Protein AF-A0A1V4RNV3-F1 (afdb_monomer_lite)

pLDDT: mean 94.25, std 8.39, range [46.69, 98.88]

Secondary structure (DSSP, 8-state):
--HHHHHTT-HHHHHHHHHTTS---EEEEHHHHHHHHHHHHHSS----HHHHHHHT-TT--HHHHHHHHHHHHHHHHHT--HHHHHHHHGGG-TTGGG-HHHHHHHHT--EEEE--TTTSGGGGSTT--HHHHHHHHHHHHHHHHHHHTT-TTT-EEEE-S-SSHHHHHHHHHHHHHHHTT----S-EEEE--S-----

Sequence (199 aa):
MGAHVVKCGLSPVLIDLMKRKIISHIALNGGGSIHDFEIANWGQTSEDVAQGLQNGTFGMAEETGRLINQAIRQGEQEGLGYGEALGRSLQGAPYTKKSILAVGYRMHIPVTVHVALGTDIVHQHPSASGSAIGETSYRDFRIFAHKISQIGQGGVVLNLGSAVILPEVFLKALTVVRNLGYRVEQFTTANFDMIQHYR

Structure (mmCIF, N/CA/C/O backbone):
data_AF-A0A1V4RNV3-F1
#
_entry.id   AF-A0A1V4RNV3-F1
#
loop_
_atom_site.group_PDB
_atom_site.id
_atom_site.type_symbol
_atom_site.label_atom_id
_atom_site.label_alt_id
_atom_site.label_comp_id
_atom_site.label_asym_id
_atom_site.label_entity_id
_atom_site.label_seq_id
_atom_site.pdbx_PDB_ins_code
_atom_site.Cartn_x
_atom_site.Cartn_y
_atom_site.Cartn_z
_atom_site.occupancy
_atom_site.B_iso_or_equiv
_atom_site.auth_seq_id
_atom_site.auth_comp_id
_atom_site.auth_asym_id
_atom_site.auth_atom_id
_atom_site.pdbx_PDB_model_num
ATOM 1 N N . MET A 1 1 ? 0.707 -4.671 6.172 1.00 95.44 1 MET A N 1
ATOM 2 C CA . MET A 1 1 ? 1.795 -5.640 5.988 1.00 95.44 1 MET A CA 1
ATOM 3 C C . MET A 1 1 ? 2.855 -5.114 5.032 1.00 95.44 1 MET A C 1
ATOM 5 O O . MET A 1 1 ? 2.531 -4.300 4.173 1.00 95.44 1 MET A O 1
ATOM 9 N N . GLY A 1 2 ? 4.098 -5.567 5.176 1.00 94.19 2 GLY A N 1
ATOM 10 C CA . GLY A 1 2 ? 5.173 -5.259 4.235 1.00 94.19 2 GLY A CA 1
ATOM 11 C C . GLY A 1 2 ? 5.411 -6.329 3.168 1.00 94.19 2 GLY A C 1
ATOM 12 O O . GLY A 1 2 ? 4.697 -7.329 3.074 1.00 94.19 2 GLY A O 1
ATOM 13 N N . ALA A 1 3 ? 6.449 -6.101 2.364 1.00 93.44 3 ALA A N 1
ATOM 14 C CA . ALA A 1 3 ? 6.697 -6.789 1.098 1.00 93.44 3 ALA A CA 1
ATOM 15 C C . ALA A 1 3 ? 7.017 -8.288 1.199 1.00 93.44 3 ALA A C 1
ATOM 17 O O . ALA A 1 3 ? 6.709 -9.052 0.281 1.00 93.44 3 ALA A O 1
ATOM 18 N N . HIS A 1 4 ? 7.611 -8.734 2.310 1.00 92.06 4 HIS A N 1
ATOM 19 C CA . HIS A 1 4 ? 8.009 -10.135 2.476 1.00 92.06 4 HIS A CA 1
ATOM 20 C C . HIS A 1 4 ? 6.825 -11.095 2.598 1.00 92.06 4 HIS A C 1
ATOM 22 O O . HIS A 1 4 ? 6.938 -12.241 2.182 1.00 92.06 4 HIS A O 1
ATOM 28 N N . VAL A 1 5 ? 5.668 -10.634 3.086 1.00 93.75 5 VAL A N 1
ATOM 29 C CA . VAL A 1 5 ? 4.452 -11.464 3.134 1.00 93.75 5 VAL A CA 1
ATOM 30 C C . VAL A 1 5 ? 4.043 -11.891 1.721 1.00 93.75 5 VAL A C 1
ATOM 32 O O . VAL A 1 5 ? 3.735 -13.057 1.481 1.00 93.75 5 VAL A O 1
ATOM 35 N N . VAL A 1 6 ? 4.115 -10.956 0.771 1.00 95.00 6 VAL A N 1
ATOM 36 C CA . VAL A 1 6 ? 3.849 -11.208 -0.650 1.00 95.00 6 VAL A CA 1
ATOM 37 C C . VAL A 1 6 ? 4.957 -12.071 -1.262 1.00 95.00 6 VAL A C 1
ATOM 39 O O . VAL A 1 6 ? 4.658 -13.072 -1.911 1.00 95.00 6 VAL A O 1
ATOM 42 N N . LYS A 1 7 ? 6.232 -11.753 -0.984 1.00 90.81 7 LYS A N 1
ATOM 43 C CA . LYS A 1 7 ? 7.401 -12.501 -1.492 1.00 90.81 7 LYS A CA 1
ATOM 44 C C . LYS A 1 7 ? 7.395 -13.976 -1.075 1.00 90.81 7 LYS A C 1
ATOM 46 O O . LYS A 1 7 ? 7.758 -14.837 -1.866 1.00 90.81 7 LYS A O 1
ATOM 51 N N . CYS A 1 8 ? 6.928 -14.280 0.136 1.00 92.75 8 CYS A N 1
ATOM 52 C CA . CYS A 1 8 ? 6.782 -15.647 0.641 1.00 92.75 8 CYS A CA 1
ATOM 53 C C . CYS A 1 8 ? 5.555 -16.393 0.076 1.00 92.75 8 CYS A C 1
ATOM 55 O O . CYS A 1 8 ? 5.249 -17.493 0.531 1.00 92.75 8 CYS A O 1
ATOM 57 N N . GLY A 1 9 ? 4.825 -15.811 -0.881 1.00 93.44 9 GLY A N 1
ATOM 58 C CA . GLY A 1 9 ? 3.705 -16.470 -1.552 1.00 93.44 9 GLY A CA 1
ATOM 59 C C . GLY A 1 9 ? 2.424 -16.553 -0.721 1.00 93.44 9 GLY A C 1
ATOM 60 O O . GLY A 1 9 ? 1.580 -17.403 -0.999 1.00 93.44 9 GLY A O 1
ATOM 61 N N . LEU A 1 10 ? 2.242 -15.687 0.285 1.00 96.06 10 LEU A N 1
ATOM 62 C CA . LEU A 1 10 ? 1.070 -15.727 1.173 1.00 96.06 10 LEU A CA 1
ATOM 63 C C . LEU A 1 10 ? -0.159 -14.979 0.624 1.00 96.06 10 LEU A C 1
ATOM 65 O O . LEU A 1 10 ? -1.236 -15.063 1.221 1.00 96.06 10 LEU A O 1
ATOM 69 N N . SER A 1 11 ? -0.054 -14.298 -0.525 1.00 96.81 11 SER A N 1
ATOM 70 C CA . SER A 1 11 ? -1.184 -13.591 -1.153 1.00 96.81 11 SER A CA 1
ATOM 71 C C . SER A 1 11 ? -2.450 -14.449 -1.322 1.00 96.81 11 SER A C 1
ATOM 73 O O . SER A 1 11 ? -3.526 -13.955 -0.982 1.00 96.81 11 SER A O 1
ATOM 75 N N . PRO A 1 12 ? -2.392 -15.731 -1.752 1.00 96.81 12 PRO A N 1
ATOM 76 C CA . PRO A 1 12 ? -3.587 -16.573 -1.862 1.00 96.81 12 PRO A CA 1
ATOM 77 C C . PRO A 1 12 ? -4.328 -16.782 -0.535 1.00 96.81 12 PRO A C 1
ATOM 79 O O . PRO A 1 12 ? -5.557 -16.821 -0.533 1.00 96.81 12 PRO A O 1
ATOM 82 N N . VAL A 1 13 ? -3.605 -16.871 0.588 1.00 97.69 13 VAL A N 1
ATOM 83 C CA . VAL A 1 13 ? -4.202 -17.015 1.927 1.00 97.69 13 VAL A CA 1
ATOM 84 C C . VAL A 1 13 ? -4.936 -15.735 2.312 1.00 97.69 13 VAL A C 1
ATOM 86 O O . VAL A 1 13 ? -6.087 -15.779 2.738 1.00 97.69 13 VAL A O 1
ATOM 89 N N . LEU A 1 14 ? -4.306 -14.578 2.101 1.00 98.06 14 LEU A N 1
ATOM 90 C CA . LEU A 1 14 ? -4.914 -13.277 2.387 1.00 98.06 14 LEU A CA 1
ATOM 91 C C . LEU A 1 14 ? -6.153 -13.032 1.522 1.00 98.06 14 LEU A C 1
ATOM 93 O O . LEU A 1 14 ? -7.186 -12.600 2.027 1.00 98.06 14 LEU A O 1
ATOM 97 N N . ILE A 1 15 ? -6.081 -13.386 0.239 1.00 98.50 15 ILE A N 1
ATOM 98 C CA . ILE A 1 15 ? -7.208 -13.318 -0.694 1.00 98.50 15 ILE A CA 1
ATOM 99 C C . ILE A 1 15 ? -8.357 -14.233 -0.247 1.00 98.50 15 ILE A C 1
ATOM 101 O O . ILE A 1 15 ? -9.520 -13.847 -0.360 1.00 98.50 15 ILE A O 1
ATOM 105 N N . ASP A 1 16 ? -8.072 -15.431 0.264 1.00 98.56 16 ASP A N 1
ATOM 106 C CA . ASP A 1 16 ? -9.107 -16.312 0.814 1.00 98.56 16 ASP A CA 1
ATOM 107 C C . ASP A 1 16 ? -9.781 -15.696 2.052 1.00 98.56 16 ASP A C 1
ATOM 109 O O . ASP A 1 16 ? -11.009 -15.664 2.143 1.00 98.56 16 ASP A O 1
ATOM 113 N N . LEU A 1 17 ? -9.004 -15.098 2.958 1.00 98.44 17 LEU A N 1
ATOM 114 C CA . LEU A 1 17 ? -9.537 -14.385 4.124 1.00 98.44 17 LEU A CA 1
ATOM 115 C C . LEU A 1 17 ? -10.366 -13.147 3.734 1.00 98.44 17 LEU A C 1
ATOM 117 O O . LEU A 1 17 ? -11.391 -12.875 4.365 1.00 98.44 17 LEU A O 1
ATOM 121 N N . MET A 1 18 ? -9.983 -12.428 2.673 1.00 98.50 18 MET A N 1
ATOM 122 C CA . MET A 1 18 ? -10.795 -11.353 2.085 1.00 98.50 18 MET A CA 1
ATOM 123 C C . MET A 1 18 ? -12.124 -11.898 1.545 1.00 98.50 18 MET A C 1
ATOM 125 O O . MET A 1 18 ? -13.184 -11.350 1.842 1.00 98.50 18 MET A O 1
ATOM 129 N N . LYS A 1 19 ? -12.102 -13.012 0.797 1.00 98.06 19 LYS A N 1
ATOM 130 C CA . LYS A 1 19 ? -13.315 -13.671 0.263 1.00 98.06 19 LYS A CA 1
ATOM 131 C C . LYS A 1 19 ? -14.268 -14.122 1.362 1.00 98.06 19 LYS A C 1
ATOM 133 O O . LYS A 1 19 ? -15.480 -13.994 1.207 1.00 98.06 19 LYS A O 1
ATOM 138 N N . ARG A 1 20 ? -13.729 -14.589 2.489 1.00 98.38 20 ARG A N 1
ATOM 139 C CA . ARG A 1 20 ? -14.499 -14.958 3.687 1.00 98.38 20 ARG A CA 1
ATOM 140 C C . ARG A 1 20 ? -14.960 -13.756 4.518 1.00 98.38 20 ARG A C 1
ATOM 142 O O . ARG A 1 20 ? -15.580 -13.961 5.555 1.00 98.38 20 ARG A O 1
ATOM 149 N N . LYS A 1 21 ? -14.673 -12.522 4.082 1.00 96.75 21 LYS A N 1
ATOM 150 C CA . LYS A 1 21 ? -14.977 -11.266 4.792 1.00 96.75 21 LYS A CA 1
ATOM 151 C C . LYS A 1 21 ? -14.340 -11.173 6.184 1.00 96.75 21 LYS A C 1
ATOM 153 O O . LYS A 1 21 ? -14.814 -10.423 7.029 1.00 96.75 21 LYS A O 1
ATOM 158 N N . ILE A 1 22 ? -13.261 -11.922 6.411 1.00 97.62 22 ILE A N 1
ATOM 159 C CA . ILE A 1 22 ? -12.471 -11.857 7.647 1.00 97.62 22 ILE A CA 1
ATOM 160 C C . ILE A 1 22 ? -11.557 -10.630 7.594 1.00 97.62 22 ILE A C 1
ATOM 162 O O . ILE A 1 22 ? -11.443 -9.892 8.566 1.00 97.62 22 ILE A O 1
ATOM 166 N N . ILE A 1 23 ? -10.937 -10.384 6.436 1.00 98.12 23 ILE A N 1
ATOM 167 C CA . ILE A 1 23 ? -10.159 -9.169 6.181 1.00 98.12 23 ILE A CA 1
ATOM 168 C C . ILE A 1 23 ? -11.053 -8.146 5.483 1.00 98.12 23 ILE A C 1
ATOM 170 O O . ILE A 1 23 ? -11.558 -8.399 4.390 1.00 98.12 23 ILE A O 1
ATOM 174 N N . SER A 1 24 ? -11.215 -6.978 6.106 1.00 97.94 24 SER A N 1
ATOM 175 C CA . SER A 1 24 ? -12.022 -5.862 5.589 1.00 97.94 24 SER A CA 1
ATOM 176 C C . SER A 1 24 ? -11.194 -4.690 5.049 1.00 97.94 24 SER A C 1
ATOM 178 O O . SER A 1 24 ? -11.761 -3.760 4.474 1.00 97.94 24 SER A O 1
ATOM 180 N N . HIS A 1 25 ? -9.871 -4.719 5.239 1.00 98.62 25 HIS A N 1
ATOM 181 C CA . HIS A 1 25 ? -8.916 -3.715 4.763 1.00 98.62 25 HIS A CA 1
ATOM 182 C C . HIS A 1 25 ? -7.506 -4.304 4.748 1.00 98.62 25 HIS A C 1
ATOM 184 O O . HIS A 1 25 ? -7.135 -5.026 5.675 1.00 98.62 25 HIS A O 1
ATOM 190 N N . ILE A 1 26 ? -6.695 -3.954 3.751 1.00 98.69 26 ILE A N 1
ATOM 191 C CA . ILE A 1 26 ? -5.255 -4.245 3.751 1.00 98.69 26 ILE A CA 1
ATOM 192 C C . ILE A 1 26 ? -4.475 -2.946 3.563 1.00 98.69 26 ILE A C 1
ATOM 194 O O . ILE A 1 26 ? -4.660 -2.244 2.580 1.00 98.69 26 ILE A O 1
ATOM 198 N N . ALA A 1 27 ? -3.579 -2.638 4.499 1.00 98.62 27 ALA A N 1
ATOM 199 C CA . ALA A 1 27 ? -2.619 -1.545 4.366 1.00 98.62 27 ALA A CA 1
ATOM 200 C C . ALA A 1 27 ? -1.239 -2.117 4.013 1.00 98.62 27 ALA A C 1
ATOM 202 O O . ALA A 1 27 ? -0.741 -3.004 4.710 1.00 98.62 27 ALA A O 1
ATOM 203 N N . LEU A 1 28 ? -0.628 -1.627 2.941 1.00 98.56 28 LEU A N 1
ATOM 204 C CA . LEU A 1 28 ? 0.675 -2.020 2.408 1.00 98.56 28 LEU A CA 1
ATOM 205 C C . LEU A 1 28 ? 1.698 -0.899 2.613 1.00 98.56 28 LEU A C 1
ATOM 207 O O . LEU A 1 28 ? 1.338 0.276 2.629 1.00 98.56 28 LEU A O 1
ATOM 211 N N . ASN A 1 29 ? 2.979 -1.250 2.727 1.00 97.38 29 ASN A N 1
ATOM 212 C CA . ASN A 1 29 ? 4.048 -0.310 2.376 1.00 97.38 29 ASN A CA 1
ATOM 213 C C . ASN A 1 29 ? 4.302 -0.349 0.856 1.00 97.38 29 ASN A C 1
ATOM 215 O O . ASN A 1 29 ? 3.810 -1.251 0.170 1.00 97.38 29 ASN A O 1
ATOM 219 N N . GLY A 1 30 ? 5.075 0.603 0.330 1.00 97.12 30 GLY A N 1
ATOM 220 C CA . GLY A 1 30 ? 5.341 0.690 -1.109 1.00 97.12 30 GLY A CA 1
ATOM 221 C C . GLY A 1 30 ? 5.944 -0.589 -1.698 1.00 97.12 30 GLY A C 1
ATOM 222 O O . GLY A 1 30 ? 5.368 -1.150 -2.629 1.00 97.12 30 GLY A O 1
ATOM 223 N N . GLY A 1 31 ? 6.994 -1.149 -1.088 1.00 95.88 31 GLY A N 1
ATOM 224 C CA . GLY A 1 31 ? 7.557 -2.444 -1.504 1.00 95.88 31 GLY A CA 1
ATOM 225 C C . GLY A 1 31 ? 6.536 -3.593 -1.590 1.00 95.88 31 GLY A C 1
ATOM 226 O O . GLY A 1 31 ? 6.586 -4.402 -2.513 1.00 95.88 31 GLY A O 1
ATOM 227 N N . GLY A 1 32 ? 5.561 -3.660 -0.676 1.00 97.12 32 GLY A N 1
ATOM 228 C CA . GLY A 1 32 ? 4.494 -4.662 -0.745 1.00 97.12 32 GLY A CA 1
ATOM 229 C C . GLY A 1 32 ? 3.558 -4.470 -1.931 1.00 97.12 32 GLY A C 1
ATOM 230 O O . GLY A 1 32 ? 3.123 -5.458 -2.519 1.00 97.12 32 GLY A O 1
ATOM 231 N N . SER A 1 33 ? 3.300 -3.221 -2.320 1.00 98.12 33 SER A N 1
ATOM 232 C CA . SER A 1 33 ? 2.539 -2.926 -3.535 1.00 98.12 33 SER A CA 1
ATOM 233 C C . SER A 1 33 ? 3.303 -3.292 -4.809 1.00 98.12 33 SER A C 1
ATOM 235 O O . SER A 1 33 ? 2.701 -3.830 -5.733 1.00 98.12 33 SER A O 1
ATOM 237 N N . ILE A 1 34 ? 4.625 -3.090 -4.825 1.00 97.38 34 ILE A N 1
ATOM 238 C CA . ILE A 1 34 ? 5.491 -3.442 -5.956 1.00 97.38 34 ILE A CA 1
ATOM 239 C C . ILE A 1 34 ? 5.489 -4.953 -6.169 1.00 97.38 34 ILE A C 1
ATOM 241 O O . ILE A 1 34 ? 5.131 -5.404 -7.249 1.00 97.38 34 ILE A O 1
ATOM 245 N N . HIS A 1 35 ? 5.790 -5.748 -5.139 1.00 96.69 35 HIS A N 1
ATOM 246 C CA . HIS A 1 35 ? 5.790 -7.209 -5.275 1.00 96.69 35 HIS A CA 1
ATOM 247 C C . HIS A 1 35 ? 4.427 -7.756 -5.717 1.00 96.69 35 HIS A C 1
ATOM 249 O O . HIS A 1 35 ? 4.356 -8.679 -6.526 1.00 96.69 35 HIS A O 1
ATOM 255 N N . ASP A 1 36 ? 3.330 -7.204 -5.192 1.00 97.94 36 ASP A N 1
ATOM 256 C CA . ASP A 1 36 ? 1.989 -7.647 -5.575 1.00 97.94 36 ASP A CA 1
ATOM 257 C C . ASP A 1 36 ? 1.665 -7.284 -7.035 1.00 97.94 36 ASP A C 1
ATOM 259 O O . ASP A 1 36 ? 1.097 -8.101 -7.766 1.00 97.94 36 ASP A O 1
ATOM 263 N N . PHE A 1 37 ? 2.094 -6.097 -7.478 1.00 98.00 37 PHE A N 1
ATOM 264 C CA . PHE A 1 37 ? 2.015 -5.654 -8.869 1.00 98.00 37 PHE A CA 1
ATOM 265 C C . PHE A 1 37 ? 2.845 -6.545 -9.803 1.00 98.00 37 PHE A C 1
ATOM 267 O O . PHE A 1 37 ? 2.371 -6.928 -10.876 1.00 98.00 37 PHE A O 1
ATOM 274 N N . GLU A 1 38 ? 4.058 -6.920 -9.396 1.00 96.88 38 GLU A N 1
ATOM 275 C CA . GLU A 1 38 ? 4.918 -7.816 -10.168 1.00 96.88 38 GLU A CA 1
ATOM 276 C C . GLU A 1 38 ? 4.291 -9.203 -10.322 1.00 96.88 38 GLU A C 1
ATOM 278 O O . GLU A 1 38 ? 4.188 -9.729 -11.432 1.00 96.88 38 GLU A O 1
ATOM 283 N N . ILE A 1 39 ? 3.768 -9.766 -9.228 1.00 96.56 39 ILE A N 1
ATOM 284 C CA . ILE A 1 39 ? 3.050 -11.044 -9.262 1.00 96.56 39 ILE A CA 1
ATOM 285 C C . ILE A 1 39 ? 1.855 -10.970 -10.210 1.00 96.56 39 ILE A C 1
ATOM 287 O O . ILE A 1 39 ? 1.628 -11.924 -10.949 1.00 96.56 39 ILE A O 1
ATOM 291 N N . ALA A 1 40 ? 1.100 -9.869 -10.217 1.00 97.50 40 ALA A N 1
ATOM 292 C CA . ALA A 1 40 ? -0.054 -9.709 -11.096 1.00 97.50 40 ALA A CA 1
ATOM 293 C C . ALA A 1 40 ? 0.320 -9.786 -12.587 1.00 97.50 40 ALA A C 1
ATOM 295 O O . ALA A 1 40 ? -0.401 -10.415 -13.368 1.00 97.50 40 ALA A O 1
ATOM 296 N N . ASN A 1 41 ? 1.434 -9.158 -12.974 1.00 97.06 41 ASN A N 1
ATOM 297 C CA . ASN A 1 41 ? 1.869 -9.051 -14.368 1.00 97.06 41 ASN A CA 1
ATOM 298 C C . ASN A 1 41 ? 2.693 -10.259 -14.826 1.00 97.06 41 ASN A C 1
ATOM 300 O O . ASN A 1 41 ? 2.452 -10.792 -15.909 1.00 97.06 41 ASN A O 1
ATOM 304 N N . TRP A 1 42 ? 3.623 -10.723 -13.992 1.00 95.62 42 TRP A N 1
ATOM 305 C CA . TRP A 1 42 ? 4.649 -11.697 -14.377 1.00 95.62 42 TRP A CA 1
ATOM 306 C C . TRP A 1 42 ? 4.575 -13.016 -13.605 1.00 95.62 42 TRP A C 1
ATOM 308 O O . TRP A 1 42 ? 5.217 -13.989 -13.989 1.00 95.62 42 TRP A O 1
ATOM 318 N N . GLY A 1 43 ? 3.771 -13.094 -12.542 1.00 93.69 43 GLY A N 1
ATOM 319 C CA . GLY A 1 43 ? 3.589 -14.315 -11.753 1.00 93.69 43 GLY A CA 1
ATOM 320 C C . GLY A 1 43 ? 4.723 -14.607 -10.767 1.00 93.69 43 GLY A C 1
ATOM 321 O O . GLY A 1 43 ? 4.647 -15.607 -10.052 1.00 93.69 43 GLY A O 1
ATOM 322 N N . GLN A 1 44 ? 5.728 -13.733 -10.704 1.00 90.69 44 GLN A N 1
ATOM 323 C CA . GLN A 1 44 ? 6.893 -13.797 -9.825 1.00 90.69 44 GLN A CA 1
ATOM 324 C C . GLN A 1 44 ? 7.363 -12.379 -9.471 1.00 90.69 44 GLN A C 1
ATOM 326 O O . GLN A 1 44 ? 7.013 -11.428 -10.165 1.00 90.69 44 GLN A O 1
ATOM 331 N N . THR A 1 45 ? 8.150 -12.252 -8.404 1.00 86.38 45 THR A N 1
ATOM 332 C CA . THR A 1 45 ? 8.847 -11.007 -8.033 1.00 86.38 45 THR A CA 1
ATOM 333 C C . THR A 1 45 ? 10.263 -11.012 -8.602 1.00 86.38 45 THR A C 1
ATOM 335 O O . THR A 1 45 ? 10.876 -12.081 -8.665 1.00 86.38 45 THR A O 1
ATOM 338 N N . SER A 1 46 ? 10.805 -9.854 -8.962 1.00 67.19 46 SER A N 1
ATOM 339 C CA . SER A 1 46 ? 11.930 -9.790 -9.912 1.00 67.19 46 SER A CA 1
ATOM 340 C C . SER A 1 46 ? 13.332 -9.680 -9.292 1.00 67.19 46 SER A C 1
ATOM 342 O O . SER A 1 46 ? 14.311 -9.706 -10.032 1.00 67.19 46 SER A O 1
ATOM 344 N N . GLU A 1 47 ? 13.473 -9.532 -7.969 1.00 66.25 47 GLU A N 1
ATOM 345 C CA . GLU A 1 47 ? 14.692 -8.906 -7.421 1.00 66.25 47 GLU A CA 1
ATOM 346 C C . GLU A 1 47 ? 15.618 -9.807 -6.577 1.00 66.25 47 GLU A C 1
ATOM 348 O O . GLU A 1 47 ? 15.240 -10.302 -5.503 1.00 66.25 47 GLU A O 1
ATOM 353 N N . ASP A 1 48 ? 16.883 -9.896 -7.023 1.00 73.56 48 ASP A N 1
ATOM 354 C CA . ASP A 1 48 ? 18.066 -10.190 -6.198 1.00 73.56 48 ASP A CA 1
ATOM 35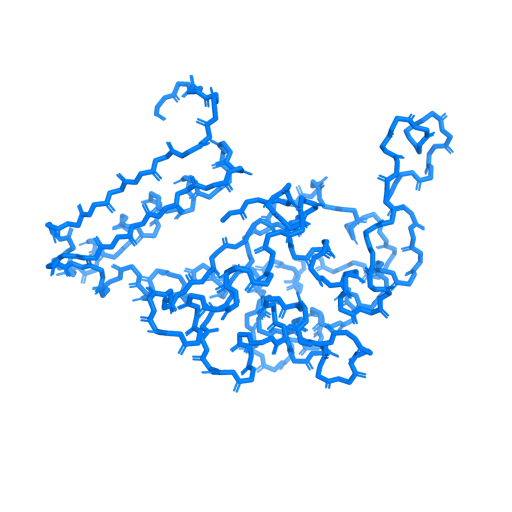5 C C . ASP A 1 48 ? 18.736 -8.872 -5.770 1.00 73.56 48 ASP A C 1
ATOM 357 O O . ASP A 1 48 ? 19.367 -8.164 -6.560 1.00 73.56 48 ASP A O 1
ATOM 361 N N . VAL A 1 49 ? 18.586 -8.542 -4.488 1.00 78.94 49 VAL A N 1
ATOM 362 C CA . VAL A 1 49 ? 19.079 -7.289 -3.902 1.00 78.94 49 VAL A CA 1
ATOM 363 C C . VAL A 1 49 ? 20.608 -7.241 -3.877 1.00 78.94 49 VAL A C 1
ATOM 365 O O . VAL A 1 49 ? 21.204 -6.202 -4.162 1.00 78.94 49 VAL A O 1
ATOM 368 N N . ALA A 1 50 ? 21.259 -8.351 -3.524 1.00 75.69 50 ALA A N 1
ATOM 369 C CA . ALA A 1 50 ? 22.697 -8.369 -3.282 1.00 75.69 50 ALA A CA 1
ATOM 370 C C . ALA A 1 50 ? 23.472 -8.170 -4.587 1.00 75.69 50 ALA A C 1
ATOM 372 O O . ALA A 1 50 ? 24.405 -7.367 -4.632 1.00 75.69 50 ALA A O 1
ATOM 373 N N . GLN A 1 51 ? 23.048 -8.852 -5.654 1.00 77.38 51 GLN A N 1
ATOM 374 C CA . GLN A 1 51 ? 23.659 -8.700 -6.971 1.00 77.38 51 GLN A CA 1
ATOM 375 C C . GLN A 1 51 ? 23.380 -7.313 -7.566 1.00 77.38 51 GLN A C 1
ATOM 377 O O . GLN A 1 51 ? 24.297 -6.665 -8.074 1.00 77.38 51 GLN A O 1
ATOM 382 N N . GLY A 1 52 ? 22.134 -6.835 -7.471 1.00 80.12 52 GLY A N 1
ATOM 383 C CA . GLY A 1 52 ? 21.727 -5.564 -8.066 1.00 80.12 52 GLY A CA 1
ATOM 384 C C . GLY A 1 52 ? 22.390 -4.338 -7.429 1.00 80.12 52 GLY A C 1
ATOM 385 O O . GLY A 1 52 ? 22.657 -3.355 -8.118 1.00 80.12 52 GLY A O 1
ATOM 386 N N . LEU A 1 53 ? 22.690 -4.378 -6.126 1.00 82.62 53 LEU A N 1
ATOM 387 C CA . LEU A 1 53 ? 23.389 -3.279 -5.451 1.00 82.62 53 LEU A CA 1
ATOM 388 C C . LEU A 1 53 ? 24.845 -3.138 -5.913 1.00 82.62 53 LEU A C 1
ATOM 390 O O . LEU A 1 53 ? 25.356 -2.023 -5.965 1.00 82.62 53 LEU A O 1
ATOM 394 N N . GLN A 1 54 ? 25.511 -4.238 -6.275 1.00 83.75 54 GLN A N 1
ATOM 395 C CA . GLN A 1 54 ? 26.915 -4.202 -6.702 1.00 83.75 54 GLN A CA 1
ATOM 396 C C . GLN A 1 54 ? 27.106 -3.517 -8.058 1.00 83.75 54 GLN A C 1
ATOM 398 O O . GLN A 1 54 ? 28.135 -2.887 -8.288 1.00 83.75 54 GLN A O 1
ATOM 403 N N . ASN A 1 55 ? 26.131 -3.646 -8.959 1.00 87.56 55 ASN A N 1
ATOM 404 C CA . ASN A 1 55 ? 26.214 -3.143 -10.332 1.00 87.56 55 ASN A CA 1
ATOM 405 C C . ASN A 1 55 ? 25.224 -1.998 -10.629 1.00 87.56 55 ASN A C 1
ATOM 407 O O . ASN A 1 55 ? 25.130 -1.563 -11.774 1.00 87.56 55 ASN A O 1
ATOM 411 N N . GLY A 1 56 ? 24.484 -1.525 -9.620 1.00 83.56 56 GLY A N 1
ATOM 412 C CA . GLY A 1 56 ? 23.519 -0.430 -9.741 1.00 83.56 56 GLY A CA 1
ATOM 413 C C . GLY A 1 56 ? 22.217 -0.788 -10.462 1.00 83.56 56 GLY A C 1
ATOM 414 O O . GLY A 1 56 ? 21.457 0.113 -10.798 1.00 83.56 56 GLY A O 1
ATOM 415 N N . THR A 1 57 ? 21.941 -2.072 -10.709 1.00 84.62 57 THR A N 1
ATOM 416 C CA . THR A 1 57 ? 20.714 -2.519 -11.399 1.00 84.62 57 THR A CA 1
ATOM 417 C C . THR A 1 57 ? 19.547 -2.804 -10.452 1.00 84.62 57 THR A C 1
ATOM 419 O O . THR A 1 57 ? 18.425 -3.015 -10.914 1.00 84.62 57 THR A O 1
ATOM 422 N N . PHE A 1 58 ? 19.775 -2.785 -9.132 1.00 84.44 58 PHE A N 1
ATOM 423 C CA . PHE A 1 58 ? 18.711 -2.990 -8.147 1.00 84.44 58 PHE A CA 1
ATOM 424 C C . PHE A 1 58 ? 17.593 -1.951 -8.316 1.00 84.44 58 PHE A C 1
ATOM 426 O O . PHE A 1 58 ? 17.836 -0.742 -8.301 1.00 84.44 58 PHE A O 1
ATOM 433 N N . GLY A 1 59 ? 16.362 -2.433 -8.502 1.00 81.44 59 GLY A N 1
ATOM 434 C CA . GLY A 1 59 ? 15.197 -1.588 -8.719 1.00 81.44 59 GLY A CA 1
ATOM 435 C C . GLY A 1 59 ? 15.109 -0.901 -10.084 1.00 81.44 59 GLY A C 1
ATOM 436 O O . GLY A 1 59 ? 14.265 -0.025 -10.264 1.00 81.44 59 GLY A O 1
ATOM 437 N N . MET A 1 60 ? 15.988 -1.216 -11.043 1.00 86.00 60 MET A N 1
ATOM 438 C CA . MET A 1 60 ? 16.070 -0.511 -12.337 1.00 86.00 60 MET A CA 1
ATOM 439 C C . MET A 1 60 ? 15.211 -1.146 -13.443 1.00 86.00 60 MET A C 1
ATOM 441 O O . MET A 1 60 ? 15.417 -0.861 -14.621 1.00 86.00 60 MET A O 1
ATOM 445 N N . ALA A 1 61 ? 14.252 -2.007 -13.089 1.00 88.19 61 ALA A N 1
ATOM 446 C CA . ALA A 1 61 ? 13.326 -2.594 -14.054 1.00 88.19 61 ALA A CA 1
ATOM 447 C C . ALA A 1 61 ? 12.450 -1.501 -14.698 1.00 88.19 61 ALA A C 1
ATOM 449 O O . ALA A 1 61 ? 11.645 -0.855 -14.015 1.00 88.19 61 ALA A O 1
ATOM 450 N N . GLU A 1 62 ? 12.607 -1.306 -16.012 1.00 92.25 62 GLU A N 1
ATOM 451 C CA . GLU A 1 62 ? 11.897 -0.282 -16.792 1.00 92.25 62 GLU A CA 1
ATOM 452 C C . GLU A 1 62 ? 10.387 -0.468 -16.685 1.00 92.25 62 GLU A C 1
ATOM 454 O O . GLU A 1 62 ? 9.659 0.466 -16.345 1.00 92.25 62 GLU A O 1
ATOM 459 N N . GLU A 1 63 ? 9.918 -1.695 -16.904 1.00 93.56 63 GLU A N 1
ATOM 460 C CA . GLU A 1 63 ? 8.500 -1.983 -17.026 1.00 93.56 63 GLU A CA 1
ATOM 461 C C . GLU A 1 63 ? 7.783 -1.773 -15.692 1.00 93.56 63 GLU A C 1
ATOM 463 O O . GLU A 1 63 ? 6.743 -1.112 -15.650 1.00 93.56 63 GLU A O 1
ATOM 468 N N . THR A 1 64 ? 8.349 -2.271 -14.587 1.00 94.94 64 THR A N 1
ATOM 469 C CA . THR A 1 64 ? 7.791 -2.083 -13.238 1.00 94.94 64 THR A CA 1
ATOM 470 C C . THR A 1 64 ? 7.725 -0.600 -12.882 1.00 94.94 64 THR A C 1
ATOM 472 O O . THR A 1 64 ? 6.663 -0.104 -12.493 1.00 94.94 64 THR A O 1
ATOM 475 N N . GLY A 1 65 ? 8.831 0.129 -13.069 1.00 96.00 65 GLY A N 1
ATOM 476 C CA . GLY A 1 65 ? 8.914 1.558 -12.772 1.00 96.00 65 GLY A CA 1
ATOM 477 C C . GLY A 1 65 ? 7.941 2.392 -13.602 1.00 96.00 65 GLY A C 1
ATOM 478 O O . GLY A 1 65 ? 7.183 3.197 -13.049 1.00 96.00 65 GLY A O 1
ATOM 479 N N . ARG A 1 66 ? 7.915 2.197 -14.924 1.00 97.44 66 ARG A N 1
ATOM 480 C CA . ARG A 1 66 ? 7.040 2.946 -15.834 1.00 97.44 66 ARG A CA 1
ATOM 481 C C . ARG A 1 66 ? 5.565 2.650 -15.581 1.00 97.44 66 ARG A C 1
ATOM 483 O O . ARG A 1 66 ? 4.783 3.596 -15.483 1.00 97.44 66 ARG A O 1
ATOM 490 N N . LEU A 1 67 ? 5.171 1.378 -15.471 1.00 98.12 67 LEU A N 1
ATOM 491 C CA . LEU A 1 67 ? 3.758 0.998 -15.358 1.00 98.12 67 LEU A CA 1
ATOM 492 C C . LEU A 1 67 ? 3.141 1.428 -14.022 1.00 98.12 67 LEU A C 1
ATOM 494 O O . LEU A 1 67 ? 2.032 1.966 -14.018 1.00 98.12 67 LEU A O 1
ATOM 498 N N . ILE A 1 68 ? 3.859 1.258 -12.904 1.00 98.44 68 ILE A N 1
ATOM 499 C CA . ILE A 1 68 ? 3.390 1.733 -11.593 1.00 98.44 68 ILE A CA 1
ATOM 500 C C . ILE A 1 68 ? 3.251 3.254 -11.621 1.00 98.44 68 ILE A C 1
ATOM 502 O O . ILE A 1 68 ? 2.173 3.773 -11.345 1.00 98.44 68 ILE A O 1
ATOM 506 N N . ASN A 1 69 ? 4.292 3.982 -12.031 1.00 98.44 69 ASN A N 1
ATOM 507 C CA . ASN A 1 69 ? 4.236 5.444 -12.060 1.00 98.44 69 ASN A CA 1
ATOM 508 C C . ASN A 1 69 ? 3.136 5.975 -12.993 1.00 98.44 69 ASN A C 1
ATOM 510 O O . ASN A 1 69 ? 2.476 6.960 -12.661 1.00 98.44 69 ASN A O 1
ATOM 514 N N . GLN A 1 70 ? 2.891 5.323 -14.134 1.00 98.50 70 GLN A N 1
ATOM 515 C CA . GLN A 1 70 ? 1.775 5.666 -15.015 1.00 98.50 70 GLN A CA 1
ATOM 516 C C . GLN A 1 70 ? 0.424 5.485 -14.312 1.00 98.50 70 GLN A C 1
ATOM 518 O O . GLN A 1 70 ? -0.403 6.396 -14.356 1.00 98.50 70 GLN A O 1
ATOM 523 N N . ALA A 1 71 ? 0.213 4.349 -13.642 1.00 98.69 71 ALA A N 1
ATOM 524 C CA . ALA A 1 71 ? -1.015 4.079 -12.901 1.00 98.69 71 ALA A CA 1
ATOM 525 C C . ALA A 1 71 ? -1.236 5.094 -11.768 1.00 98.69 71 ALA A C 1
ATOM 527 O O . ALA A 1 71 ? -2.350 5.579 -11.591 1.00 98.69 71 ALA A O 1
ATOM 528 N N . ILE A 1 72 ? -0.176 5.484 -11.054 1.00 98.62 72 ILE A N 1
ATOM 529 C CA . ILE A 1 72 ? -0.252 6.484 -9.980 1.00 98.62 72 ILE A CA 1
ATOM 530 C C . ILE A 1 72 ? -0.586 7.880 -10.512 1.00 98.62 72 ILE A C 1
ATOM 532 O O . ILE A 1 72 ? -1.444 8.554 -9.947 1.00 98.62 72 ILE A O 1
ATOM 536 N N . ARG A 1 73 ? 0.015 8.306 -11.630 1.00 98.62 73 ARG A N 1
ATOM 537 C CA . ARG A 1 73 ? -0.323 9.592 -12.270 1.00 98.62 73 ARG A CA 1
ATOM 538 C C . ARG A 1 73 ? -1.765 9.624 -12.776 1.00 98.62 73 ARG A C 1
ATOM 540 O O . ARG A 1 73 ? -2.429 10.645 -12.650 1.00 98.62 73 ARG A O 1
ATOM 547 N N . GLN A 1 74 ? -2.261 8.517 -13.327 1.00 98.56 74 GLN A N 1
ATOM 548 C CA . GLN A 1 74 ? -3.671 8.404 -13.716 1.00 98.56 74 GLN A CA 1
ATOM 549 C C . GLN A 1 74 ? -4.590 8.437 -12.488 1.00 98.56 74 GLN A C 1
ATOM 551 O O . GLN A 1 74 ? -5.579 9.163 -12.483 1.00 98.56 74 GLN A O 1
ATOM 556 N N . GLY A 1 75 ? -4.227 7.71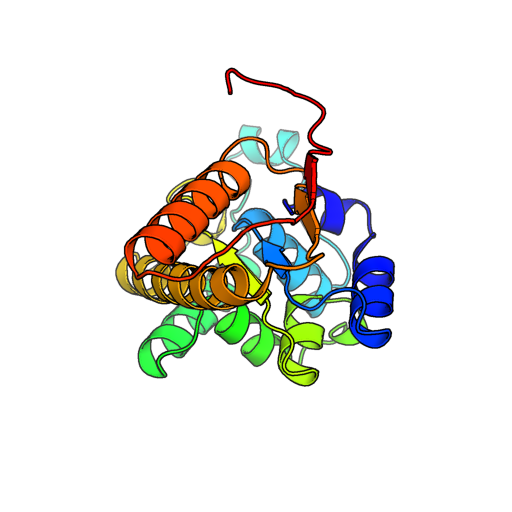4 -11.425 1.00 98.50 75 GLY A N 1
ATOM 557 C CA . GLY A 1 75 ? -4.973 7.701 -10.169 1.00 98.50 75 GLY A CA 1
ATOM 558 C C . GLY A 1 75 ? -5.076 9.076 -9.512 1.00 98.50 75 GLY A C 1
ATOM 559 O O . GLY A 1 75 ? -6.150 9.437 -9.042 1.00 98.50 75 GLY A O 1
ATOM 560 N N . GLU A 1 76 ? -4.006 9.876 -9.532 1.00 98.62 76 GLU A N 1
ATOM 561 C CA . GLU A 1 76 ? -4.035 11.273 -9.073 1.00 98.62 76 GLU A CA 1
ATOM 562 C C . GLU A 1 76 ? -5.099 12.085 -9.828 1.00 98.62 76 GLU A C 1
ATOM 564 O O . GLU A 1 76 ? -5.935 12.736 -9.200 1.00 98.62 76 GLU A O 1
ATOM 569 N N . GLN A 1 77 ? -5.110 12.003 -11.163 1.00 98.12 77 GLN A N 1
ATOM 570 C CA . GLN A 1 77 ? -6.033 12.761 -12.020 1.00 98.12 77 GLN A CA 1
ATOM 571 C C . GLN A 1 77 ? -7.507 12.423 -11.768 1.00 98.12 77 GLN A C 1
ATOM 573 O O . GLN A 1 77 ? -8.378 13.271 -11.944 1.00 98.12 77 GLN A O 1
ATOM 578 N N . GLU A 1 78 ? -7.793 11.198 -11.342 1.00 98.06 78 GLU A N 1
ATOM 579 C CA . GLU A 1 78 ? -9.157 10.722 -11.096 1.00 98.06 78 GLU A CA 1
ATOM 580 C C . GLU A 1 78 ? -9.526 10.722 -9.607 1.00 98.06 78 GLU A C 1
ATOM 582 O O . GLU A 1 78 ? -10.638 10.342 -9.239 1.00 98.06 78 GLU A O 1
ATOM 587 N N . GLY A 1 79 ? -8.605 11.136 -8.734 1.00 98.06 79 GLY A N 1
ATOM 588 C CA . GLY A 1 79 ? -8.826 11.175 -7.294 1.00 98.06 79 GLY A CA 1
ATOM 589 C C . GLY A 1 79 ? -8.910 9.796 -6.636 1.00 98.06 79 GLY A C 1
ATOM 590 O O . GLY A 1 79 ? -9.671 9.638 -5.678 1.00 98.06 79 GLY A O 1
ATOM 591 N N . LEU A 1 80 ? -8.135 8.822 -7.115 1.00 98.69 80 LEU A N 1
ATOM 592 C CA . LEU A 1 80 ? -7.992 7.493 -6.515 1.00 98.69 80 LEU A CA 1
ATOM 593 C C . LEU A 1 80 ? -6.887 7.467 -5.451 1.00 98.69 80 LEU A C 1
ATOM 595 O O . LEU A 1 80 ? -5.953 8.272 -5.456 1.00 98.69 80 LEU A O 1
ATOM 599 N N . GLY A 1 81 ? -7.003 6.523 -4.518 1.00 98.75 81 GLY A N 1
ATOM 600 C CA . GLY A 1 81 ? -5.899 6.149 -3.634 1.00 98.75 81 GLY A CA 1
ATOM 601 C C . GLY A 1 81 ? -4.798 5.391 -4.383 1.00 98.75 81 GLY A C 1
ATOM 602 O O . GLY A 1 81 ? -5.048 4.840 -5.455 1.00 98.75 81 GLY A O 1
ATOM 603 N N . TYR A 1 82 ? -3.580 5.336 -3.837 1.00 98.81 82 TYR A N 1
ATOM 604 C CA . TYR A 1 82 ? -2.440 4.662 -4.479 1.00 98.81 82 TYR A CA 1
ATOM 605 C C . TYR A 1 82 ? -2.746 3.180 -4.743 1.00 98.81 82 TYR A C 1
ATOM 607 O O . TYR A 1 82 ? -2.594 2.691 -5.864 1.00 98.81 82 TYR A O 1
ATOM 615 N N . GLY A 1 83 ? -3.236 2.460 -3.731 1.00 98.75 83 GLY A N 1
ATOM 616 C CA . GLY A 1 83 ? -3.581 1.046 -3.874 1.00 98.75 83 GLY A CA 1
ATOM 617 C C . GLY A 1 83 ? -4.778 0.800 -4.793 1.00 98.75 83 GLY A C 1
ATOM 618 O O . GLY A 1 83 ? -4.780 -0.171 -5.548 1.00 98.75 83 GLY A O 1
ATOM 619 N N . GLU A 1 84 ? -5.758 1.704 -4.808 1.00 98.69 84 GLU A N 1
ATOM 620 C CA . GLU A 1 84 ? -6.892 1.635 -5.736 1.00 98.69 84 GLU A CA 1
ATOM 621 C C . GLU A 1 84 ? -6.457 1.867 -7.189 1.00 98.69 84 GLU A C 1
ATOM 623 O O . GLU A 1 84 ? -6.859 1.116 -8.079 1.00 98.69 84 GLU A O 1
ATOM 628 N N . ALA A 1 85 ? -5.584 2.851 -7.427 1.00 98.81 85 ALA A N 1
ATOM 629 C CA . ALA A 1 85 ? -5.029 3.150 -8.743 1.00 98.81 85 ALA A CA 1
ATOM 630 C C . ALA A 1 85 ? -4.278 1.944 -9.329 1.00 98.81 85 ALA A C 1
ATOM 632 O O . ALA A 1 85 ? -4.493 1.583 -10.490 1.00 98.81 85 ALA A O 1
ATOM 633 N N . LEU A 1 86 ? -3.461 1.267 -8.512 1.00 98.81 86 LEU A N 1
ATOM 634 C CA . LEU A 1 86 ? -2.798 0.026 -8.917 1.00 98.81 86 LEU A CA 1
ATOM 635 C C . LEU A 1 86 ? -3.782 -1.130 -9.098 1.00 98.81 86 LEU A C 1
ATOM 637 O O . LEU A 1 86 ? -3.742 -1.826 -10.107 1.00 98.81 86 LEU A O 1
ATOM 641 N N . GLY A 1 87 ? -4.701 -1.339 -8.155 1.00 98.69 87 GLY A N 1
ATOM 642 C CA . GLY A 1 87 ? -5.693 -2.408 -8.259 1.00 98.69 87 GLY A CA 1
ATOM 643 C C . GLY A 1 87 ? -6.533 -2.304 -9.533 1.00 98.69 87 GLY A C 1
ATOM 644 O O . GLY A 1 87 ? -6.842 -3.322 -10.161 1.00 98.69 87 GLY A O 1
ATOM 645 N N . ARG A 1 88 ? -6.835 -1.077 -9.964 1.00 98.62 88 ARG A N 1
ATOM 646 C CA . ARG A 1 88 ? -7.525 -0.798 -11.219 1.00 98.62 88 ARG A CA 1
ATOM 647 C C . ARG A 1 88 ? -6.662 -1.063 -12.449 1.00 98.62 88 ARG A C 1
ATOM 649 O O . ARG A 1 88 ? -7.132 -1.732 -13.368 1.00 98.62 88 ARG A O 1
ATOM 656 N N . SER A 1 89 ? -5.419 -0.576 -12.477 1.00 98.56 89 SER A N 1
ATOM 657 C CA . SER A 1 89 ? -4.521 -0.788 -13.626 1.00 98.56 89 SER A CA 1
ATOM 658 C C . SER A 1 89 ? -4.228 -2.273 -13.865 1.00 98.56 89 SER A C 1
ATOM 660 O O . SER A 1 89 ? -4.014 -2.697 -14.999 1.00 98.56 89 SER A O 1
ATOM 662 N N . LEU A 1 90 ? -4.318 -3.085 -12.810 1.00 98.56 90 LEU A N 1
ATOM 663 C CA . LEU A 1 90 ? -4.091 -4.523 -12.854 1.00 98.56 90 LEU A CA 1
ATOM 664 C C . LEU A 1 90 ? -5.268 -5.357 -13.376 1.00 98.56 90 LEU A C 1
ATOM 666 O O . LEU A 1 90 ? -5.084 -6.560 -13.540 1.00 98.56 90 LEU A O 1
ATOM 670 N N . GLN A 1 91 ? -6.455 -4.803 -13.665 1.00 97.38 91 GLN A N 1
ATOM 671 C CA . GLN A 1 91 ? -7.624 -5.626 -14.045 1.00 97.38 91 GLN A CA 1
ATOM 672 C C . GLN A 1 91 ? -7.449 -6.434 -15.350 1.00 97.38 91 GLN A C 1
ATOM 674 O O . GLN A 1 91 ? -8.183 -7.398 -15.561 1.00 97.38 91 GLN A O 1
ATOM 679 N N . GLY A 1 92 ? -6.460 -6.104 -16.187 1.00 93.75 92 GLY A N 1
ATOM 680 C CA . GLY A 1 92 ? -6.092 -6.866 -17.390 1.00 93.75 92 GLY A CA 1
ATOM 681 C C . GLY A 1 92 ? -4.875 -7.790 -17.239 1.00 93.75 92 GLY A C 1
ATOM 682 O O . GLY A 1 92 ? -4.480 -8.423 -18.214 1.00 93.75 92 GLY A O 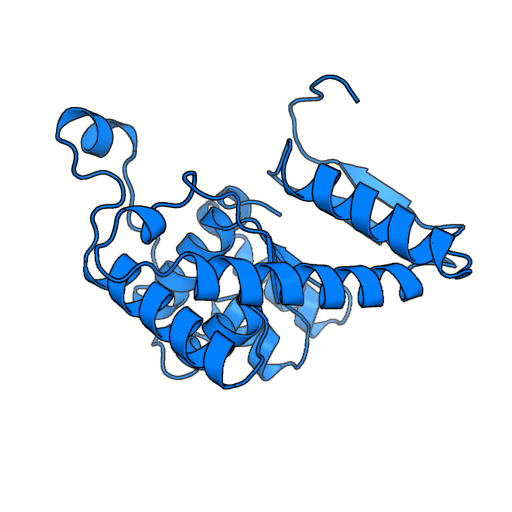1
ATOM 683 N N . ALA A 1 93 ? -4.255 -7.864 -16.058 1.00 97.44 93 ALA A N 1
ATOM 684 C CA . ALA A 1 93 ? -2.995 -8.583 -15.886 1.00 97.44 93 ALA A CA 1
ATOM 685 C C . ALA A 1 93 ? -3.185 -10.123 -15.872 1.00 97.44 93 ALA A C 1
ATOM 687 O O . ALA A 1 93 ? -4.195 -10.618 -15.351 1.00 97.44 93 ALA A O 1
ATOM 688 N N . PRO A 1 94 ? -2.222 -10.922 -16.380 1.00 97.31 94 PRO A N 1
ATOM 689 C CA . PRO A 1 94 ? -2.383 -12.375 -16.533 1.00 97.31 94 PRO A CA 1
ATOM 690 C C . PRO A 1 94 ? -2.659 -13.129 -15.224 1.00 97.31 94 PRO A C 1
ATOM 692 O O . PRO A 1 94 ? -3.369 -14.137 -15.212 1.00 97.31 94 PRO A O 1
ATOM 695 N N . TYR A 1 95 ? -2.140 -12.631 -14.100 1.00 97.31 95 TYR A N 1
ATOM 696 C CA . TYR A 1 95 ? -2.220 -13.285 -12.795 1.00 97.31 95 TYR A CA 1
ATOM 697 C C . TYR A 1 95 ? -3.037 -12.486 -11.771 1.00 97.31 95 TYR A C 1
ATOM 699 O O . TYR A 1 95 ? -2.827 -12.621 -10.566 1.00 97.31 95 TYR A O 1
ATOM 707 N N . THR A 1 96 ? -4.034 -11.712 -12.218 1.00 96.38 96 THR A N 1
ATOM 708 C CA . THR A 1 96 ? -4.944 -10.918 -11.357 1.00 96.38 96 THR A CA 1
ATOM 709 C C . THR A 1 96 ? -5.482 -11.660 -10.130 1.00 96.38 96 THR A C 1
ATOM 711 O O . THR A 1 96 ? -5.649 -11.074 -9.065 1.00 96.38 96 THR A O 1
ATOM 714 N N . LYS A 1 97 ? -5.764 -12.964 -10.239 1.00 96.56 97 LYS A N 1
ATOM 715 C CA . LYS A 1 97 ? -6.288 -13.785 -9.130 1.00 96.56 97 LYS A CA 1
ATOM 716 C C . LYS A 1 97 ? -5.283 -14.012 -7.993 1.00 96.56 97 LYS A C 1
ATOM 718 O O . LYS A 1 97 ? -5.705 -14.462 -6.930 1.00 96.56 97 LYS A O 1
ATOM 723 N N . LYS A 1 98 ? -3.994 -13.743 -8.221 1.00 96.50 98 LYS A N 1
ATOM 724 C CA . LYS A 1 98 ? -2.909 -13.862 -7.236 1.00 96.50 98 LYS A CA 1
ATOM 725 C C . LYS A 1 98 ? -2.537 -12.523 -6.585 1.00 96.50 98 LYS A C 1
ATOM 727 O O . LYS A 1 98 ? -1.828 -12.546 -5.586 1.00 96.50 98 LYS A O 1
ATOM 732 N N . SER A 1 99 ? -3.020 -11.401 -7.124 1.00 98.19 99 SER A N 1
ATOM 733 C CA . SER A 1 99 ? -2.716 -10.055 -6.629 1.00 98.19 99 SER A CA 1
ATOM 734 C C . SER A 1 99 ? -3.781 -9.548 -5.666 1.00 98.19 99 SER A C 1
ATOM 736 O O . SER A 1 99 ? -4.974 -9.518 -5.973 1.00 98.19 99 SER A O 1
ATOM 738 N N . ILE A 1 100 ? -3.333 -9.115 -4.497 1.00 98.56 100 ILE A N 1
ATOM 739 C CA . ILE A 1 100 ? -4.148 -8.516 -3.446 1.00 98.56 100 ILE A CA 1
ATOM 740 C C . ILE A 1 100 ? -4.747 -7.193 -3.922 1.00 98.56 100 ILE A C 1
ATOM 742 O O . ILE A 1 100 ? -5.933 -6.964 -3.698 1.00 98.56 100 ILE A O 1
ATOM 746 N N . LEU A 1 101 ? -3.971 -6.362 -4.624 1.00 98.75 101 LEU A N 1
ATOM 747 C CA . LEU A 1 101 ? -4.430 -5.097 -5.204 1.00 98.75 101 LEU A CA 1
ATOM 748 C C . LEU A 1 101 ? -5.560 -5.336 -6.215 1.00 98.75 101 LEU A C 1
ATOM 750 O O . LEU A 1 101 ? -6.640 -4.754 -6.101 1.00 98.75 101 LEU A O 1
ATOM 754 N N . ALA A 1 102 ? -5.344 -6.246 -7.170 1.00 98.56 102 ALA A N 1
ATOM 755 C CA . ALA A 1 102 ? -6.321 -6.552 -8.212 1.00 98.56 102 ALA A CA 1
ATOM 756 C C . ALA A 1 102 ? -7.601 -7.186 -7.642 1.00 98.56 102 ALA A C 1
ATOM 758 O O . ALA A 1 102 ? -8.713 -6.853 -8.066 1.00 98.56 102 ALA A O 1
ATOM 759 N N . VAL A 1 103 ? -7.464 -8.104 -6.677 1.00 98.56 103 VAL A N 1
ATOM 760 C CA . VAL A 1 103 ? -8.611 -8.723 -6.001 1.00 98.56 103 VAL A CA 1
ATOM 761 C C . VAL A 1 103 ? -9.355 -7.716 -5.125 1.00 98.56 103 VAL A C 1
ATOM 763 O O . VAL A 1 103 ? -10.585 -7.698 -5.171 1.00 98.56 103 VAL A O 1
ATOM 766 N N . GLY A 1 104 ? -8.644 -6.879 -4.367 1.00 98.50 104 GLY A N 1
ATOM 767 C CA . GLY A 1 104 ? -9.229 -5.848 -3.510 1.00 98.50 104 GLY A CA 1
ATOM 768 C C . GLY A 1 104 ? -10.085 -4.867 -4.299 1.00 98.50 104 GLY A C 1
ATOM 769 O O . GLY A 1 104 ? -11.250 -4.668 -3.953 1.00 98.50 104 GLY A O 1
ATOM 770 N N . TYR A 1 105 ? -9.562 -4.376 -5.428 1.00 98.56 105 TYR A N 1
ATOM 771 C CA . TYR A 1 105 ? -10.305 -3.512 -6.347 1.00 98.56 105 TYR A CA 1
ATOM 772 C C . TYR A 1 105 ? -11.612 -4.163 -6.824 1.00 98.56 105 TYR A C 1
ATOM 774 O O . TYR A 1 105 ? -12.687 -3.587 -6.672 1.00 98.56 105 TYR A O 1
ATOM 782 N N . ARG A 1 106 ? -11.548 -5.408 -7.319 1.00 98.25 106 ARG A N 1
ATOM 783 C CA . ARG A 1 106 ? -12.730 -6.137 -7.817 1.00 98.25 106 ARG A CA 1
ATOM 784 C C . ARG A 1 106 ? -13.761 -6.441 -6.726 1.00 98.25 106 ARG A C 1
ATOM 786 O O . ARG A 1 106 ? -14.946 -6.553 -7.018 1.00 98.25 106 ARG A O 1
ATOM 793 N N . MET A 1 107 ? -13.315 -6.648 -5.490 1.00 98.25 107 MET A N 1
ATOM 794 C CA . MET A 1 107 ? -14.186 -6.971 -4.357 1.00 98.25 107 MET A CA 1
ATOM 795 C C . MET A 1 107 ? -14.693 -5.738 -3.604 1.00 98.25 107 MET A C 1
ATOM 797 O O . MET A 1 107 ? -15.446 -5.900 -2.645 1.00 98.25 107 MET A O 1
ATOM 801 N N . HIS A 1 108 ? -14.268 -4.535 -3.999 1.00 98.00 108 HIS A N 1
ATOM 802 C CA . HIS A 1 108 ? -14.497 -3.299 -3.250 1.00 98.00 108 HIS A CA 1
ATOM 803 C C . HIS A 1 108 ? -14.026 -3.398 -1.786 1.00 98.00 108 HIS A C 1
ATOM 805 O O . HIS A 1 108 ? -14.638 -2.837 -0.877 1.00 98.00 108 HIS A O 1
ATOM 811 N N . ILE A 1 109 ? -12.930 -4.129 -1.554 1.00 98.50 109 ILE A N 1
ATOM 812 C CA . ILE A 1 109 ? -12.236 -4.176 -0.265 1.00 98.50 109 ILE A CA 1
ATOM 813 C C . ILE A 1 109 ? -11.038 -3.231 -0.372 1.00 98.50 109 ILE A C 1
ATOM 815 O O . ILE A 1 109 ? -10.164 -3.483 -1.205 1.00 98.50 109 ILE A O 1
ATOM 819 N N . PRO A 1 110 ? -10.966 -2.165 0.446 1.00 98.38 110 PRO A N 1
ATOM 820 C CA . PRO A 1 110 ? -9.882 -1.203 0.346 1.00 98.38 110 PRO A CA 1
ATOM 821 C C . PRO A 1 110 ? -8.513 -1.853 0.558 1.00 98.38 110 PRO A C 1
ATOM 823 O O . PRO A 1 110 ? -8.271 -2.547 1.553 1.00 98.38 110 PRO A O 1
ATOM 826 N N . VAL A 1 111 ? -7.611 -1.583 -0.383 1.00 98.81 111 VAL A N 1
ATOM 827 C CA . VAL A 1 111 ? -6.183 -1.856 -0.255 1.00 98.81 111 VAL A CA 1
ATOM 828 C C . VAL A 1 111 ? -5.477 -0.514 -0.362 1.00 98.81 111 VAL A C 1
ATOM 830 O O . VAL A 1 111 ? -5.554 0.127 -1.403 1.00 98.81 111 VAL A O 1
ATOM 833 N N . THR A 1 112 ? -4.844 -0.071 0.721 1.00 98.88 112 THR A N 1
ATOM 834 C CA . THR A 1 112 ? -4.122 1.207 0.786 1.00 98.88 112 THR A CA 1
ATOM 835 C C . THR A 1 112 ? -2.622 0.964 0.763 1.00 98.88 112 THR A C 1
ATOM 837 O O . THR A 1 112 ? -2.146 -0.040 1.291 1.00 98.88 112 THR A O 1
ATOM 840 N N . VAL A 1 113 ? -1.859 1.880 0.181 1.00 98.81 113 VAL A N 1
ATOM 841 C CA . VAL A 1 113 ? -0.399 1.853 0.115 1.00 98.81 113 VAL A CA 1
ATOM 842 C C . VAL A 1 113 ? 0.136 3.126 0.760 1.00 98.81 113 VAL A C 1
ATOM 844 O O . VAL A 1 113 ? -0.197 4.240 0.367 1.00 98.81 113 VAL A O 1
ATOM 847 N N . HIS A 1 114 ? 0.971 2.949 1.779 1.00 98.56 114 HIS A N 1
ATOM 848 C CA . HIS A 1 114 ? 1.602 4.033 2.519 1.00 98.56 114 HIS A CA 1
ATOM 849 C C . HIS A 1 114 ? 3.078 4.091 2.141 1.00 98.56 114 HIS A C 1
ATOM 851 O O . HIS A 1 114 ? 3.897 3.300 2.622 1.00 98.56 114 HIS A O 1
ATOM 857 N N . VAL A 1 115 ? 3.381 4.998 1.217 1.00 97.94 115 VAL A N 1
ATOM 858 C CA . VAL A 1 115 ? 4.698 5.140 0.600 1.00 97.94 115 VAL A CA 1
ATOM 859 C C . VAL A 1 115 ? 5.667 5.826 1.557 1.00 97.94 115 VAL A C 1
ATOM 861 O O . VAL A 1 115 ? 5.339 6.840 2.176 1.00 97.94 115 VAL A O 1
ATOM 864 N N . ALA A 1 116 ? 6.887 5.295 1.638 1.00 96.62 116 ALA A N 1
ATOM 865 C CA . ALA A 1 116 ? 8.023 6.002 2.206 1.00 96.62 116 ALA A CA 1
ATOM 866 C C . ALA A 1 116 ? 8.885 6.518 1.046 1.00 96.62 116 ALA A C 1
ATOM 868 O O . ALA A 1 116 ? 9.499 5.758 0.297 1.00 96.62 116 ALA A O 1
ATOM 869 N N . LEU A 1 117 ? 8.878 7.835 0.840 1.00 95.50 117 LEU A N 1
ATOM 870 C CA . LEU A 1 117 ? 9.558 8.440 -0.303 1.00 95.50 117 LEU A CA 1
ATOM 871 C C . LEU A 1 117 ? 11.063 8.152 -0.259 1.00 95.50 117 LEU A C 1
ATOM 873 O O . LEU A 1 117 ? 11.710 8.316 0.773 1.00 95.50 117 LEU A O 1
ATOM 877 N N . GLY A 1 118 ? 11.604 7.713 -1.394 1.00 93.50 118 GLY A N 1
ATOM 878 C CA . GLY A 1 118 ? 13.001 7.298 -1.533 1.00 93.50 118 GLY A CA 1
ATOM 879 C C . GLY A 1 118 ? 13.305 5.847 -1.137 1.00 93.50 118 GLY A C 1
ATOM 880 O O . GLY A 1 118 ? 14.423 5.410 -1.376 1.00 93.50 118 GLY A O 1
ATOM 881 N N . THR A 1 119 ? 12.352 5.080 -0.584 1.00 92.75 119 THR A N 1
ATOM 882 C CA . THR A 1 119 ? 12.600 3.665 -0.220 1.00 92.75 119 THR A CA 1
ATOM 883 C C . THR A 1 119 ? 12.197 2.672 -1.300 1.00 92.75 119 THR A C 1
ATOM 885 O O . THR A 1 119 ? 12.727 1.568 -1.345 1.00 92.75 119 THR A O 1
ATOM 888 N N . ASP A 1 120 ? 11.225 3.040 -2.131 1.00 94.25 120 ASP A N 1
ATOM 889 C CA . ASP A 1 120 ? 10.650 2.148 -3.134 1.00 94.25 120 ASP A CA 1
ATOM 890 C C . ASP A 1 120 ? 11.343 2.305 -4.492 1.00 94.25 120 ASP A C 1
ATOM 892 O O . ASP A 1 120 ? 11.602 3.422 -4.948 1.00 94.25 120 ASP A O 1
ATOM 896 N N . ILE A 1 121 ? 11.582 1.182 -5.174 1.00 92.81 121 ILE A N 1
ATOM 897 C CA . ILE A 1 121 ? 12.348 1.124 -6.430 1.00 92.81 121 ILE A CA 1
ATOM 898 C C . ILE A 1 121 ? 11.740 1.947 -7.569 1.00 92.81 121 ILE A C 1
ATOM 900 O O . ILE A 1 121 ? 12.417 2.310 -8.519 1.00 92.81 121 ILE A O 1
ATOM 904 N N . VAL A 1 122 ? 10.454 2.283 -7.492 1.00 95.31 122 VAL A N 1
ATOM 905 C CA . VAL A 1 122 ? 9.774 3.055 -8.540 1.00 95.31 122 VAL A CA 1
ATOM 906 C C . VAL A 1 122 ? 10.136 4.541 -8.506 1.00 95.31 122 VAL A C 1
ATOM 908 O O . VAL A 1 122 ? 9.886 5.248 -9.483 1.00 95.31 122 VAL A O 1
ATOM 911 N N . HIS A 1 123 ? 10.741 5.021 -7.412 1.00 95.88 123 HIS A N 1
ATOM 912 C CA . HIS A 1 123 ? 11.091 6.430 -7.222 1.00 95.88 123 HIS A CA 1
ATOM 913 C C . HIS A 1 123 ? 12.305 6.879 -8.039 1.00 95.88 123 HIS A C 1
ATOM 915 O O . HIS A 1 123 ? 12.389 8.052 -8.389 1.00 95.88 123 HIS A O 1
ATOM 921 N N . GLN A 1 124 ? 13.235 5.971 -8.350 1.00 93.12 124 GLN A N 1
ATOM 922 C CA . GLN A 1 124 ? 14.419 6.284 -9.163 1.00 93.12 124 GLN A CA 1
ATOM 923 C C . GLN A 1 124 ? 14.115 6.331 -10.669 1.00 93.12 124 GLN A C 1
ATOM 925 O O . GLN A 1 124 ? 14.936 6.798 -11.455 1.00 93.12 124 GLN A O 1
ATOM 930 N N . HIS A 1 125 ? 12.932 5.864 -11.083 1.00 95.69 125 HIS A N 1
ATOM 931 C CA . HIS A 1 125 ? 12.535 5.856 -12.484 1.00 95.69 125 HIS A CA 1
ATOM 932 C C . HIS A 1 125 ? 12.216 7.286 -12.978 1.00 95.69 125 HIS A C 1
ATOM 934 O O . HIS A 1 125 ? 11.486 8.006 -12.293 1.00 95.69 125 HIS A O 1
ATOM 940 N N . PRO A 1 126 ? 12.649 7.707 -14.187 1.00 95.44 126 PRO A N 1
ATOM 941 C CA . PRO A 1 126 ? 12.443 9.076 -14.691 1.00 95.44 126 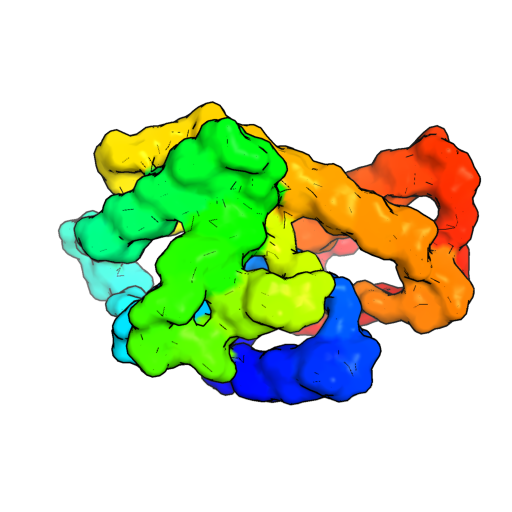PRO A CA 1
ATOM 942 C C . PRO A 1 126 ? 10.981 9.536 -14.782 1.00 95.44 126 PRO A C 1
ATOM 944 O O . PRO A 1 126 ? 10.700 10.729 -14.842 1.00 95.44 126 PRO A O 1
ATOM 947 N N . SER A 1 127 ? 10.037 8.593 -14.823 1.00 96.94 127 SER A N 1
ATOM 948 C CA . SER A 1 127 ? 8.601 8.890 -14.858 1.00 96.94 127 SER A CA 1
ATOM 949 C C . SER A 1 127 ? 7.974 9.121 -13.478 1.00 96.94 127 SER A C 1
ATOM 951 O O . SER A 1 127 ? 6.763 9.351 -13.413 1.00 96.94 127 SER A O 1
ATOM 953 N N . ALA A 1 128 ? 8.736 8.995 -12.387 1.00 97.75 128 ALA A N 1
ATOM 954 C CA . ALA A 1 128 ? 8.236 9.212 -11.037 1.00 97.75 128 ALA A CA 1
ATOM 955 C C . ALA A 1 128 ? 7.770 10.664 -10.858 1.00 97.75 128 ALA A C 1
ATOM 957 O O . ALA A 1 128 ? 8.427 11.614 -11.279 1.00 97.75 128 ALA A O 1
ATOM 958 N N . SER A 1 129 ? 6.617 10.839 -10.216 1.00 98.31 129 SER A N 1
ATOM 959 C CA . SER A 1 129 ? 6.051 12.153 -9.913 1.00 98.31 129 SER A CA 1
ATOM 960 C C . SER A 1 129 ? 5.799 12.255 -8.417 1.00 98.31 129 SER A C 1
ATOM 962 O O . SER A 1 129 ? 4.922 11.580 -7.882 1.00 98.31 129 SER A O 1
ATOM 964 N N . GLY A 1 130 ? 6.571 13.109 -7.740 1.00 97.94 130 GLY A N 1
ATOM 965 C CA . GLY A 1 130 ? 6.443 13.307 -6.296 1.00 97.94 130 GLY A CA 1
ATOM 966 C C . GLY A 1 130 ? 5.053 13.795 -5.877 1.00 97.94 130 GLY A C 1
ATOM 967 O O . GLY A 1 130 ? 4.558 13.363 -4.840 1.00 97.94 130 GLY A O 1
ATOM 968 N N . SER A 1 131 ? 4.398 14.630 -6.697 1.00 98.19 131 SER A N 1
ATOM 969 C CA . SER A 1 131 ? 3.021 15.073 -6.440 1.00 98.19 131 SER A CA 1
ATOM 970 C C . SER A 1 131 ? 2.037 13.912 -6.531 1.00 98.19 131 SER A C 1
ATOM 972 O O . SER A 1 131 ? 1.293 13.690 -5.581 1.00 98.19 131 SER A O 1
ATOM 974 N N . ALA A 1 132 ? 2.105 13.112 -7.600 1.00 98.62 132 ALA A N 1
ATOM 975 C CA . ALA A 1 132 ? 1.191 11.993 -7.799 1.00 98.62 132 ALA A CA 1
ATOM 976 C C . ALA A 1 132 ? 1.355 10.931 -6.708 1.00 98.62 132 ALA A C 1
ATOM 978 O O . ALA A 1 132 ? 0.371 10.455 -6.143 1.00 98.62 132 ALA A O 1
ATOM 979 N N . ILE A 1 133 ? 2.602 10.593 -6.366 1.00 98.69 133 ILE A N 1
ATOM 980 C CA . ILE A 1 133 ? 2.915 9.651 -5.286 1.00 98.69 133 ILE A CA 1
ATOM 981 C C . ILE A 1 133 ? 2.402 10.192 -3.946 1.00 98.69 133 ILE A C 1
ATOM 983 O O . ILE A 1 133 ? 1.712 9.479 -3.216 1.00 98.69 133 ILE A O 1
ATOM 987 N N . GLY A 1 134 ? 2.711 11.453 -3.633 1.00 98.44 134 GLY A N 1
ATOM 988 C CA . GLY A 1 134 ? 2.307 12.098 -2.388 1.00 98.44 134 GLY A CA 1
ATOM 989 C C . GLY A 1 134 ? 0.789 12.188 -2.236 1.00 98.44 134 GLY A C 1
ATOM 990 O O . GLY A 1 134 ? 0.258 11.766 -1.211 1.00 98.44 134 GLY A O 1
ATOM 991 N N . GLU A 1 135 ? 0.083 12.677 -3.256 1.00 98.69 135 GLU A N 1
ATOM 992 C CA . GLU A 1 135 ? -1.372 12.862 -3.226 1.00 98.69 135 GLU A CA 1
ATOM 993 C C . GLU A 1 135 ? -2.111 11.526 -3.100 1.00 98.69 135 GLU A C 1
ATOM 995 O O . GLU A 1 135 ? -2.964 11.366 -2.223 1.00 98.69 135 GLU A O 1
ATOM 1000 N N . THR A 1 136 ? -1.761 10.533 -3.921 1.00 98.88 136 THR A N 1
ATOM 1001 C CA . THR A 1 136 ? -2.428 9.221 -3.890 1.00 98.88 136 THR A CA 1
ATOM 1002 C C . THR A 1 136 ? -2.135 8.454 -2.595 1.00 98.88 136 THR A C 1
ATOM 1004 O O . THR A 1 136 ? -3.056 7.882 -2.004 1.00 98.88 136 THR A O 1
ATOM 1007 N N . SER A 1 137 ? -0.898 8.501 -2.078 1.00 98.69 137 SER A N 1
ATOM 1008 C CA . SER A 1 137 ? -0.544 7.898 -0.781 1.00 98.69 137 SER A CA 1
ATOM 1009 C C . SER A 1 137 ? -1.201 8.635 0.396 1.00 98.69 137 SER A C 1
ATOM 1011 O O . SER A 1 137 ? -1.578 8.013 1.395 1.00 98.69 137 SER A O 1
ATOM 1013 N N . TYR A 1 138 ? -1.359 9.959 0.314 1.00 98.69 138 TYR A N 1
ATOM 1014 C CA . TYR A 1 138 ? -2.061 10.743 1.333 1.00 98.69 138 TYR A CA 1
ATOM 1015 C C . TYR A 1 138 ? -3.570 10.470 1.323 1.00 98.69 138 TYR A C 1
ATOM 1017 O O . TYR A 1 138 ? -4.220 10.395 2.371 1.00 98.69 138 TYR A O 1
ATOM 1025 N N . ARG A 1 139 ? -4.151 10.253 0.143 1.00 98.81 139 ARG A N 1
ATOM 1026 C CA . ARG A 1 139 ? -5.537 9.800 0.007 1.00 98.81 139 ARG A CA 1
ATOM 1027 C C . ARG A 1 139 ? -5.743 8.426 0.640 1.00 98.81 139 ARG A C 1
ATOM 1029 O O . ARG A 1 139 ? -6.690 8.258 1.406 1.00 98.81 139 ARG A O 1
ATOM 1036 N N . ASP A 1 140 ? -4.803 7.511 0.439 1.00 98.88 140 ASP A N 1
ATOM 1037 C CA . ASP A 1 140 ? -4.785 6.206 1.102 1.00 98.88 140 ASP A CA 1
ATOM 1038 C C . ASP A 1 140 ? -4.695 6.307 2.630 1.00 98.88 140 ASP A C 1
ATOM 1040 O O . ASP A 1 140 ? -5.378 5.564 3.337 1.00 98.88 140 ASP A O 1
ATOM 1044 N N . PHE A 1 141 ? -3.942 7.271 3.172 1.00 98.88 141 PHE A N 1
ATOM 1045 C CA . PHE A 1 141 ? -3.972 7.570 4.609 1.00 98.88 141 PHE A CA 1
ATOM 1046 C C . PHE A 1 141 ? -5.374 7.964 5.095 1.00 98.88 141 PHE A C 1
ATOM 1048 O O . PHE A 1 141 ? -5.824 7.460 6.124 1.00 98.88 141 PHE A O 1
ATOM 1055 N N . ARG A 1 142 ? -6.099 8.810 4.352 1.00 98.69 142 ARG A N 1
ATOM 1056 C CA . ARG A 1 142 ? -7.474 9.207 4.711 1.00 98.69 142 ARG A CA 1
ATOM 1057 C C . ARG A 1 142 ? -8.453 8.033 4.644 1.00 98.69 142 ARG A C 1
ATOM 1059 O O . ARG A 1 142 ? -9.268 7.881 5.553 1.00 98.69 142 ARG A O 1
ATOM 1066 N N . ILE A 1 143 ? -8.346 7.186 3.618 1.00 98.75 143 ILE A N 1
ATOM 1067 C CA . ILE A 1 143 ? -9.151 5.959 3.481 1.00 98.75 143 ILE A CA 1
ATOM 1068 C C . ILE A 1 143 ? -8.886 5.022 4.665 1.00 98.75 143 ILE A C 1
ATOM 1070 O O . ILE A 1 143 ? -9.822 4.524 5.293 1.00 98.75 143 ILE A O 1
ATOM 1074 N N . PHE A 1 144 ? -7.614 4.827 5.017 1.00 98.75 144 PHE A N 1
ATOM 1075 C CA . PHE A 1 144 ? -7.237 4.010 6.162 1.00 98.75 144 PHE A CA 1
ATOM 1076 C C . PHE A 1 144 ? -7.749 4.599 7.481 1.00 98.75 144 PHE A C 1
ATOM 1078 O O . PHE A 1 144 ? -8.365 3.879 8.260 1.00 98.75 144 PHE A O 1
ATOM 1085 N N . ALA A 1 145 ? -7.597 5.906 7.715 1.00 98.62 145 ALA A N 1
ATOM 1086 C CA . ALA A 1 145 ? -8.132 6.570 8.904 1.00 98.62 145 ALA A CA 1
ATOM 1087 C C . ALA A 1 145 ? -9.656 6.413 9.020 1.00 98.62 145 ALA A C 1
ATOM 1089 O O . ALA A 1 145 ? -10.161 6.099 10.096 1.00 98.62 145 ALA A O 1
ATOM 1090 N N . HIS A 1 146 ? -10.393 6.534 7.912 1.00 98.31 146 HIS A N 1
ATOM 1091 C CA . HIS A 1 146 ? -11.826 6.245 7.903 1.00 98.31 146 HIS A CA 1
ATOM 1092 C C . HIS A 1 146 ? -12.127 4.794 8.304 1.00 98.31 146 HIS A C 1
ATOM 1094 O O . HIS A 1 146 ? -13.043 4.549 9.081 1.00 98.31 146 HIS A O 1
ATOM 1100 N N . LYS A 1 147 ? -11.338 3.816 7.842 1.00 97.81 147 LYS A N 1
ATOM 1101 C CA . LYS A 1 147 ? -11.501 2.431 8.300 1.00 97.81 147 LYS A CA 1
ATOM 1102 C C . LYS A 1 147 ? -11.215 2.290 9.796 1.00 97.81 147 LYS A C 1
ATOM 1104 O O . LYS A 1 147 ? -11.970 1.617 10.492 1.00 97.81 147 LYS A O 1
ATOM 1109 N N . ILE A 1 148 ? -10.173 2.950 10.304 1.00 98.25 148 ILE A N 1
ATOM 1110 C CA . ILE A 1 148 ? -9.829 2.957 11.732 1.00 98.25 148 ILE A CA 1
ATOM 1111 C C . ILE A 1 148 ? -10.944 3.572 12.590 1.00 98.25 148 ILE A C 1
ATOM 1113 O O . ILE A 1 148 ? -11.140 3.135 13.719 1.00 98.25 148 ILE A O 1
ATOM 1117 N N . SER A 1 149 ? -11.757 4.501 12.082 1.00 97.88 149 SER A N 1
ATOM 1118 C CA . SER A 1 149 ? -12.915 4.994 12.848 1.00 97.88 149 SER A CA 1
ATOM 1119 C C . SER A 1 149 ? -13.998 3.945 13.104 1.00 97.88 149 SER A C 1
ATOM 1121 O O . SER A 1 149 ? -14.838 4.142 13.980 1.00 97.88 149 SER A O 1
ATOM 1123 N N . GLN A 1 150 ? -13.940 2.810 12.404 1.00 96.88 150 GLN A N 1
ATOM 1124 C CA . GLN A 1 150 ? -14.926 1.732 12.455 1.00 96.88 150 GLN A CA 1
ATOM 1125 C C . GLN A 1 150 ? -14.431 0.483 13.206 1.00 96.88 150 GLN A C 1
ATOM 1127 O O . GLN A 1 150 ? -15.181 -0.482 13.301 1.00 96.88 150 GLN A O 1
ATOM 1132 N N . ILE A 1 151 ? -13.193 0.458 13.726 1.00 96.06 151 ILE A N 1
ATOM 1133 C CA . ILE A 1 151 ? -12.620 -0.764 14.338 1.00 96.06 151 ILE A CA 1
ATOM 1134 C C . ILE A 1 151 ? -12.991 -0.970 15.810 1.00 96.06 151 ILE A C 1
ATOM 1136 O O . ILE A 1 151 ? -12.591 -1.972 16.398 1.00 96.06 151 ILE A O 1
ATOM 1140 N N . GLY A 1 152 ? -13.671 -0.013 16.444 1.00 92.44 152 GLY A N 1
ATOM 1141 C CA . GLY A 1 152 ? -14.073 -0.164 17.842 1.00 92.44 152 GLY A CA 1
ATOM 1142 C C . GLY A 1 152 ? -14.994 -1.371 18.044 1.00 92.44 152 GLY A C 1
ATOM 1143 O O . GLY A 1 152 ? -15.557 -1.894 17.086 1.00 92.44 152 GLY A O 1
ATOM 1144 N N . GLN A 1 153 ? -15.182 -1.783 19.298 1.00 92.88 153 GLN A N 1
ATOM 1145 C CA . GLN A 1 153 ? -16.142 -2.841 19.653 1.00 92.88 153 GLN A CA 1
ATOM 1146 C C . GLN A 1 153 ? -15.802 -4.219 19.045 1.00 92.88 153 GLN A C 1
ATOM 1148 O O . GLN A 1 153 ? -16.675 -4.936 18.562 1.00 92.88 153 GLN A O 1
ATOM 1153 N N . GLY A 1 154 ? -14.523 -4.605 19.087 1.00 93.94 154 GLY A N 1
ATOM 1154 C CA . GLY A 1 154 ? -14.050 -5.948 18.732 1.00 93.94 154 GLY A CA 1
ATOM 1155 C C . GLY A 1 154 ? -13.241 -6.045 17.436 1.00 93.94 154 GLY A C 1
ATOM 1156 O O . GLY A 1 154 ? -12.919 -7.154 17.014 1.00 93.94 154 GLY A O 1
ATOM 1157 N N . GLY A 1 155 ? -12.894 -4.926 16.793 1.00 96.69 155 GLY A N 1
ATOM 1158 C CA . GLY A 1 155 ? -12.028 -4.944 15.614 1.00 96.69 155 GLY A CA 1
ATOM 1159 C C . GLY A 1 155 ? -10.611 -5.436 15.917 1.00 96.69 155 GLY A C 1
ATOM 1160 O O . GLY A 1 155 ? -10.136 -5.401 17.055 1.00 96.69 155 GLY A O 1
ATOM 1161 N N . VAL A 1 156 ? -9.919 -5.891 14.871 1.00 97.56 156 VAL A N 1
ATOM 1162 C CA . VAL A 1 156 ? -8.569 -6.459 14.967 1.00 97.56 156 VAL A CA 1
ATOM 1163 C C . VAL A 1 156 ? -7.644 -5.779 13.965 1.00 97.56 156 VAL A C 1
ATOM 1165 O O . VAL A 1 156 ? -7.992 -5.621 12.795 1.00 97.56 156 VAL A O 1
ATOM 1168 N N . VAL A 1 157 ? -6.445 -5.409 14.414 1.00 97.25 157 VAL A N 1
ATOM 1169 C CA . VAL A 1 157 ? -5.384 -4.837 13.577 1.00 97.25 157 VAL A CA 1
ATOM 1170 C C . VAL A 1 157 ? -4.134 -5.700 13.691 1.00 97.25 157 VAL A C 1
ATOM 1172 O O . VAL A 1 157 ? -3.591 -5.888 14.779 1.00 97.25 157 VAL A O 1
ATOM 1175 N N . LEU A 1 158 ? -3.663 -6.212 12.555 1.00 96.81 158 LEU A N 1
ATOM 1176 C CA . LEU A 1 158 ? -2.481 -7.068 12.478 1.00 96.81 158 LEU A CA 1
ATOM 1177 C C . LEU A 1 158 ? -1.359 -6.338 11.735 1.00 96.81 158 LEU A C 1
ATOM 1179 O O . LEU A 1 158 ? -1.537 -5.930 10.584 1.00 96.81 158 LEU A O 1
ATOM 1183 N N . ASN A 1 159 ? -0.193 -6.211 12.366 1.00 95.88 159 ASN A N 1
ATOM 1184 C CA . ASN A 1 159 ? 1.021 -5.757 11.697 1.00 95.88 159 ASN A CA 1
ATOM 1185 C C . ASN A 1 159 ? 1.901 -6.955 11.332 1.00 95.88 159 ASN A C 1
ATOM 1187 O O . ASN A 1 159 ? 2.245 -7.753 12.196 1.00 95.88 159 ASN A O 1
ATOM 1191 N N . LEU A 1 160 ? 2.264 -7.070 10.054 1.00 94.25 160 LEU A N 1
ATOM 1192 C CA . LEU A 1 160 ? 3.019 -8.196 9.498 1.00 94.25 160 LEU A CA 1
ATOM 1193 C C . LEU A 1 160 ? 4.146 -7.653 8.612 1.00 94.25 160 LEU A C 1
ATOM 1195 O O . LEU A 1 160 ? 3.867 -7.100 7.546 1.00 94.25 160 LEU A O 1
ATOM 1199 N N . GLY A 1 161 ? 5.403 -7.798 9.037 1.00 91.06 161 GLY A N 1
ATOM 1200 C CA . GLY A 1 161 ? 6.583 -7.445 8.236 1.00 91.06 161 GLY A CA 1
ATOM 1201 C C . GLY A 1 161 ? 6.712 -5.957 7.890 1.00 91.06 161 GLY A C 1
ATOM 1202 O O . GLY A 1 161 ? 7.090 -5.627 6.769 1.00 91.06 161 GLY A O 1
ATOM 1203 N N . SER A 1 162 ? 6.342 -5.061 8.807 1.00 92.38 162 SER A N 1
ATOM 1204 C CA . SER A 1 162 ? 6.573 -3.618 8.684 1.00 92.38 162 SER A CA 1
ATOM 1205 C C . SER A 1 162 ? 6.898 -3.039 10.059 1.00 92.38 162 SER A C 1
ATOM 1207 O O . SER A 1 162 ? 5.998 -2.718 10.830 1.00 92.38 162 SER A O 1
ATOM 1209 N N . ALA A 1 163 ? 8.186 -2.903 10.363 1.00 90.56 163 ALA A N 1
ATOM 1210 C CA . ALA A 1 163 ? 8.633 -2.497 11.694 1.00 90.56 163 ALA A CA 1
ATOM 1211 C C . ALA A 1 163 ? 8.397 -1.006 11.989 1.00 90.56 163 ALA A C 1
ATOM 1213 O O . ALA A 1 163 ? 8.259 -0.627 13.145 1.00 90.56 163 ALA A O 1
ATOM 1214 N N . VAL A 1 164 ? 8.351 -0.160 10.952 1.00 90.62 164 VAL A N 1
ATOM 1215 C CA . VAL A 1 164 ? 8.317 1.307 11.109 1.00 90.62 164 VAL A CA 1
ATOM 1216 C C . VAL A 1 164 ? 7.099 1.926 10.428 1.00 90.62 164 VAL A C 1
ATOM 1218 O O . VAL A 1 164 ? 6.258 2.522 11.091 1.00 90.62 164 VAL A O 1
ATOM 1221 N N . ILE A 1 165 ? 6.968 1.766 9.106 1.00 94.75 165 ILE A N 1
ATOM 1222 C CA . ILE A 1 165 ? 6.003 2.540 8.307 1.00 94.75 165 ILE A CA 1
ATOM 1223 C C . ILE A 1 165 ? 4.557 2.333 8.768 1.00 94.75 165 ILE A C 1
ATOM 1225 O O . ILE A 1 165 ? 3.855 3.300 9.053 1.00 94.75 165 ILE A O 1
ATOM 1229 N N . LEU A 1 166 ? 4.093 1.086 8.854 1.00 96.06 166 LEU A N 1
ATOM 1230 C CA . LEU A 1 166 ? 2.685 0.818 9.152 1.00 96.06 166 LEU A CA 1
ATOM 1231 C C . LEU A 1 166 ? 2.296 1.012 10.623 1.00 96.06 166 LEU A C 1
ATOM 1233 O O . LEU A 1 166 ? 1.202 1.536 10.846 1.00 96.06 166 LEU A O 1
ATOM 1237 N N . PRO A 1 167 ? 3.138 0.674 11.621 1.00 94.56 167 PRO A N 1
ATOM 1238 C CA . PRO A 1 167 ? 2.901 1.087 13.002 1.00 94.56 167 PRO A CA 1
ATOM 1239 C C . PRO A 1 167 ? 2.740 2.604 13.132 1.00 94.56 167 PRO A C 1
ATOM 1241 O O . PRO A 1 167 ? 1.761 3.074 13.712 1.00 94.56 167 PRO A O 1
ATOM 1244 N N . GLU A 1 168 ? 3.632 3.381 12.515 1.00 95.44 168 GLU A N 1
ATOM 1245 C CA . GLU A 1 168 ? 3.564 4.841 12.543 1.00 95.44 168 GLU A CA 1
ATOM 1246 C C . GLU A 1 168 ? 2.282 5.354 11.869 1.00 95.44 168 GLU A C 1
ATOM 1248 O O . GLU A 1 168 ? 1.544 6.138 12.468 1.00 95.44 168 GLU A O 1
ATOM 1253 N N . VAL A 1 169 ? 1.947 4.854 10.677 1.00 98.00 169 VAL A N 1
ATOM 1254 C CA . VAL A 1 169 ? 0.692 5.187 9.980 1.00 98.00 169 VAL A CA 1
ATOM 1255 C C . VAL A 1 169 ? -0.534 4.876 10.845 1.00 98.00 169 VAL A C 1
ATOM 1257 O O . VAL A 1 169 ? -1.432 5.714 10.956 1.00 98.00 169 VAL A O 1
ATOM 1260 N N . PHE A 1 170 ? -0.568 3.709 11.494 1.00 97.88 170 PHE A N 1
ATOM 1261 C CA . PHE A 1 170 ? -1.660 3.309 12.381 1.00 97.88 170 PHE A CA 1
ATOM 1262 C C . PHE A 1 170 ? -1.818 4.254 13.570 1.00 97.88 170 PHE A C 1
ATOM 1264 O O . PHE A 1 170 ? -2.932 4.709 13.836 1.00 97.88 170 PHE A O 1
ATOM 1271 N N . LEU A 1 171 ? -0.721 4.607 14.244 1.00 96.81 171 LEU A N 1
ATOM 1272 C CA . LEU A 1 171 ? -0.762 5.542 15.368 1.00 96.81 171 LEU A CA 1
ATOM 1273 C C . LEU A 1 171 ? -1.350 6.892 14.942 1.00 96.81 171 LEU A C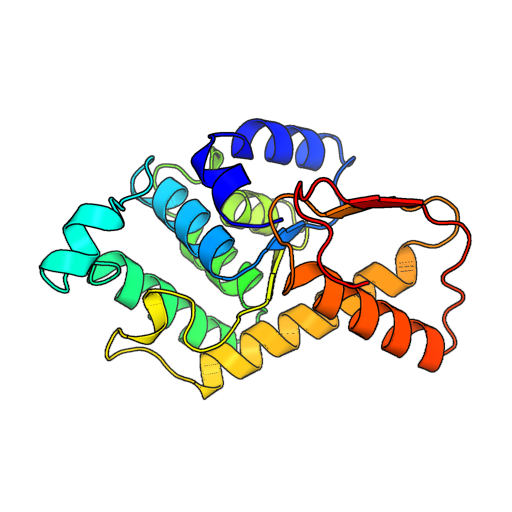 1
ATOM 1275 O O . LEU A 1 171 ? -2.204 7.436 15.639 1.00 96.81 171 LEU A O 1
ATOM 1279 N N . LYS A 1 172 ? -0.955 7.413 13.774 1.00 98.31 172 LYS A N 1
ATOM 1280 C CA . LYS A 1 172 ? -1.428 8.718 13.286 1.00 98.31 172 LYS A CA 1
ATOM 1281 C C . LYS A 1 172 ? -2.895 8.652 12.872 1.00 98.31 172 LYS A C 1
ATOM 1283 O O . LYS A 1 172 ? -3.654 9.558 13.208 1.00 98.31 172 LYS A O 1
ATOM 1288 N N . ALA A 1 173 ? -3.310 7.569 12.217 1.00 98.56 173 ALA A N 1
ATOM 1289 C CA . ALA A 1 173 ? -4.709 7.332 11.877 1.00 98.56 173 ALA A CA 1
ATOM 1290 C C . ALA A 1 173 ? -5.586 7.264 13.138 1.00 98.56 173 ALA A C 1
ATOM 1292 O O . ALA A 1 173 ? -6.587 7.973 13.228 1.00 98.56 173 ALA A O 1
ATOM 1293 N N . LEU A 1 174 ? -5.179 6.486 14.146 1.00 98.31 174 LEU A N 1
ATOM 1294 C CA . LEU A 1 174 ? -5.903 6.362 15.412 1.00 98.31 174 LEU A CA 1
ATOM 1295 C C . LEU A 1 174 ? -5.997 7.703 16.155 1.00 98.31 174 LEU A C 1
ATOM 1297 O O . LEU A 1 174 ? -7.066 8.045 16.665 1.00 98.31 174 LEU A O 1
ATOM 1301 N N . THR A 1 175 ? -4.907 8.475 16.192 1.00 98.12 175 THR A N 1
ATOM 1302 C CA . THR A 1 175 ? -4.892 9.818 16.788 1.00 98.12 175 THR A CA 1
ATOM 1303 C C . THR A 1 175 ? -5.866 10.756 16.083 1.00 98.12 175 THR A C 1
ATOM 1305 O O . THR A 1 175 ? -6.683 11.378 16.756 1.00 98.12 175 THR A O 1
ATOM 1308 N N . VAL A 1 176 ? -5.826 10.838 14.748 1.00 98.19 176 VAL A N 1
ATOM 1309 C CA . VAL A 1 176 ? -6.734 11.696 13.965 1.00 98.19 176 VAL A CA 1
ATOM 1310 C C . VAL A 1 176 ? -8.189 11.320 14.223 1.00 98.19 176 VAL A C 1
ATOM 1312 O O . VAL A 1 176 ? -9.018 12.181 14.499 1.00 98.19 176 VAL A O 1
ATOM 1315 N N . VAL A 1 177 ? -8.495 10.027 14.187 1.00 98.25 177 VAL A N 1
ATOM 1316 C CA . VAL A 1 177 ? -9.848 9.511 14.389 1.00 98.25 177 VAL A CA 1
ATOM 1317 C C . VAL A 1 177 ? -10.385 9.848 15.781 1.00 98.25 177 VAL A C 1
ATOM 1319 O O . VAL A 1 177 ? -11.506 10.341 15.901 1.00 98.25 177 VAL A O 1
ATOM 1322 N N . ARG A 1 178 ? -9.582 9.653 16.832 1.00 97.88 178 ARG A N 1
ATOM 1323 C CA . ARG A 1 178 ? -9.964 10.027 18.204 1.00 97.88 178 ARG A CA 1
ATOM 1324 C C . ARG A 1 178 ? -10.108 11.538 18.368 1.00 97.88 178 ARG A C 1
ATOM 1326 O O . ARG A 1 178 ? -11.049 11.986 19.014 1.00 97.88 178 ARG A O 1
ATOM 1333 N N . ASN A 1 179 ? -9.225 12.319 17.746 1.00 98.19 179 ASN A N 1
ATOM 1334 C CA . ASN A 1 179 ? -9.297 13.781 17.756 1.00 98.19 179 ASN A CA 1
ATOM 1335 C C . ASN A 1 179 ? -10.576 14.314 17.084 1.00 98.19 179 ASN A C 1
ATOM 1337 O O . ASN A 1 179 ? -11.086 15.357 17.473 1.00 98.19 179 ASN A O 1
ATOM 1341 N N . LEU A 1 180 ? -11.127 13.583 16.112 1.00 98.00 180 LEU A N 1
ATOM 1342 C CA . LEU A 1 180 ? -12.410 13.891 15.472 1.00 98.00 180 LEU A CA 1
ATOM 1343 C C . LEU A 1 180 ? -13.637 13.428 16.288 1.00 98.00 180 LEU A C 1
ATOM 1345 O O . LEU A 1 180 ? -14.761 13.545 15.808 1.00 98.00 180 LEU A O 1
ATOM 1349 N N . GLY A 1 181 ? -13.448 12.898 17.502 1.00 97.38 181 GLY A N 1
ATOM 1350 C CA . GLY A 1 181 ? -14.530 12.506 18.411 1.00 97.38 181 GLY A CA 1
ATOM 1351 C C . GLY A 1 181 ? -15.041 11.071 18.245 1.00 97.38 181 GLY A C 1
ATOM 1352 O O . GLY A 1 181 ? -15.969 10.670 18.948 1.00 97.38 181 GLY A O 1
ATOM 1353 N N . TYR A 1 182 ? -14.445 10.265 17.360 1.00 97.56 182 TYR A N 1
ATOM 1354 C CA . TYR A 1 182 ? -14.818 8.855 17.229 1.00 97.56 182 TYR A CA 1
ATOM 1355 C C . TYR A 1 182 ? -14.306 8.043 18.424 1.00 97.56 182 TYR A C 1
ATOM 1357 O O . TYR A 1 182 ? -13.117 8.062 18.759 1.00 97.56 182 TYR A O 1
ATOM 1365 N N . ARG A 1 183 ? -15.199 7.259 19.036 1.00 94.75 183 ARG A N 1
ATOM 1366 C CA . ARG A 1 183 ? -14.867 6.362 20.151 1.00 94.75 183 ARG A CA 1
ATOM 1367 C C . ARG A 1 183 ? -14.301 5.037 19.647 1.00 94.75 183 ARG A C 1
ATOM 1369 O O . ARG A 1 183 ? -15.012 4.045 19.515 1.00 94.75 183 ARG A O 1
ATOM 1376 N N . VAL A 1 184 ? -13.000 5.031 19.366 1.00 96.19 184 VAL A N 1
ATOM 1377 C CA . VAL A 1 184 ? -12.258 3.823 18.971 1.00 96.19 184 VAL A CA 1
ATOM 1378 C C . VAL A 1 184 ? -11.631 3.172 20.203 1.00 96.19 184 VAL A C 1
ATOM 1380 O O . VAL A 1 184 ? -10.494 3.464 20.598 1.00 96.19 184 VAL A O 1
ATOM 1383 N N . GLU A 1 185 ? -12.427 2.305 20.822 1.00 95.56 185 GLU A N 1
ATOM 1384 C CA . GLU A 1 185 ? -12.151 1.576 22.062 1.00 95.56 185 GLU A CA 1
ATOM 1385 C C . GLU A 1 185 ? -12.436 0.075 21.855 1.00 95.56 185 GLU A C 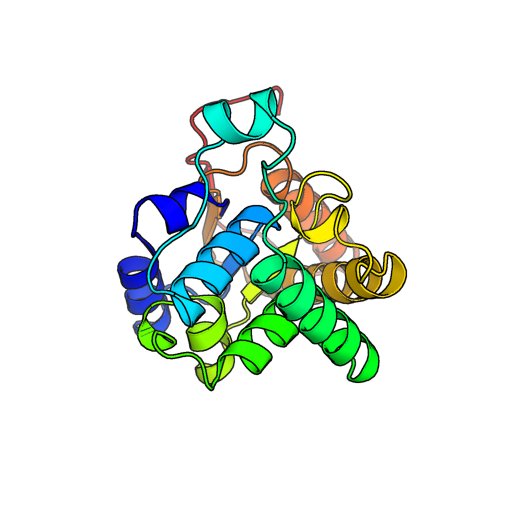1
ATOM 1387 O O . GLU A 1 185 ? -13.166 -0.299 20.935 1.00 95.56 185 GLU A O 1
ATOM 1392 N N . GLN A 1 186 ? -11.880 -0.783 22.719 1.00 95.62 186 GLN A N 1
ATOM 1393 C CA . GLN A 1 186 ? -12.149 -2.233 22.736 1.00 95.62 186 GLN A CA 1
ATOM 1394 C C . GLN A 1 186 ? -11.814 -2.951 21.413 1.00 95.62 186 GLN A C 1
ATOM 1396 O O . GLN A 1 186 ? -12.624 -3.704 20.887 1.00 95.62 186 GLN A O 1
ATOM 1401 N N . PHE A 1 187 ? -10.617 -2.721 20.874 1.00 97.31 187 PHE A N 1
ATOM 1402 C CA . PHE A 1 187 ? -10.081 -3.436 19.709 1.00 97.31 187 PHE A CA 1
ATOM 1403 C C . PHE A 1 187 ? -8.763 -4.127 20.079 1.00 97.31 187 PHE A C 1
ATOM 1405 O O . PHE A 1 187 ? -8.110 -3.752 21.056 1.00 97.31 187 PHE A O 1
ATOM 1412 N N . THR A 1 188 ? -8.359 -5.122 19.295 1.00 97.56 188 THR A N 1
ATOM 1413 C CA . THR A 1 188 ? -7.129 -5.890 19.523 1.00 97.56 188 THR A CA 1
ATOM 1414 C C . THR A 1 188 ? -6.082 -5.554 18.472 1.00 97.56 188 THR A C 1
ATOM 1416 O O . THR A 1 188 ? -6.371 -5.514 17.277 1.00 97.56 188 THR A O 1
ATOM 1419 N N . THR A 1 189 ? -4.843 -5.348 18.909 1.00 95.88 189 THR A N 1
ATOM 1420 C CA . THR A 1 189 ? -3.681 -5.237 18.025 1.00 95.88 189 THR A CA 1
ATOM 1421 C C . THR A 1 189 ? -2.771 -6.440 18.217 1.00 95.88 189 THR A C 1
ATOM 1423 O O . THR A 1 189 ? -2.629 -6.956 19.324 1.00 95.88 189 THR A O 1
ATOM 1426 N N . ALA A 1 190 ? -2.133 -6.885 17.140 1.00 94.44 190 ALA A N 1
ATOM 1427 C CA . ALA A 1 190 ? -1.059 -7.864 17.211 1.00 94.44 190 ALA A CA 1
ATOM 1428 C C . ALA A 1 190 ? 0.065 -7.464 16.255 1.00 94.44 190 ALA A C 1
ATOM 1430 O O . ALA A 1 190 ? -0.165 -7.231 15.065 1.00 94.44 190 ALA A O 1
ATOM 1431 N N . ASN A 1 191 ? 1.282 -7.372 16.791 1.00 92.00 191 ASN A N 1
ATOM 1432 C CA . ASN A 1 191 ? 2.483 -7.108 16.015 1.00 92.00 191 ASN A CA 1
ATOM 1433 C C . ASN A 1 191 ? 3.255 -8.415 15.813 1.00 92.00 191 ASN A C 1
ATOM 1435 O O . ASN A 1 191 ? 3.683 -9.034 16.782 1.00 92.00 191 ASN A O 1
ATOM 1439 N N . PHE A 1 192 ? 3.424 -8.814 14.557 1.00 90.50 192 PHE A N 1
ATOM 1440 C CA . PHE A 1 192 ? 4.185 -9.993 14.143 1.00 90.50 192 PHE A CA 1
ATOM 1441 C C . PHE A 1 192 ? 5.540 -9.618 13.539 1.00 90.50 192 PHE A C 1
ATOM 1443 O O . PHE A 1 192 ? 6.203 -10.463 12.936 1.00 90.50 192 PHE A O 1
ATOM 1450 N N . ASP A 1 193 ? 5.948 -8.353 13.644 1.00 81.25 193 ASP A N 1
ATOM 1451 C CA . ASP A 1 193 ? 7.323 -7.991 13.343 1.00 81.25 193 ASP A CA 1
ATOM 1452 C C . ASP A 1 193 ? 8.248 -8.535 14.440 1.00 81.25 193 ASP A C 1
ATOM 1454 O O . ASP A 1 193 ? 7.975 -8.383 15.631 1.00 81.25 193 ASP A O 1
ATOM 1458 N N . MET A 1 194 ? 9.317 -9.222 14.033 1.00 67.38 194 MET A N 1
ATOM 1459 C CA . MET A 1 194 ? 10.225 -9.914 14.954 1.00 67.38 194 MET A CA 1
ATOM 1460 C C . MET A 1 194 ? 11.176 -8.951 15.666 1.00 67.38 194 MET A C 1
ATOM 1462 O O . MET A 1 194 ? 11.848 -9.351 16.617 1.00 67.38 194 MET A O 1
ATOM 1466 N N . ILE A 1 195 ? 11.238 -7.691 15.222 1.00 69.62 195 ILE A N 1
ATOM 1467 C CA . ILE A 1 195 ? 12.111 -6.684 15.809 1.00 69.62 195 ILE A CA 1
ATOM 1468 C C . ILE A 1 195 ? 11.268 -5.628 16.519 1.00 69.62 195 ILE A C 1
ATOM 1470 O O . ILE A 1 195 ? 10.690 -4.734 15.902 1.00 69.62 195 ILE A O 1
ATOM 1474 N N . GLN A 1 196 ? 11.233 -5.714 17.849 1.00 62.31 196 GLN A N 1
ATOM 1475 C CA . GLN A 1 196 ? 10.760 -4.624 18.696 1.00 62.31 196 GLN A CA 1
ATOM 1476 C C . GLN A 1 196 ? 11.862 -3.562 18.778 1.00 62.31 196 GLN A C 1
ATOM 1478 O O . GLN A 1 196 ? 12.707 -3.580 19.672 1.00 62.31 196 GLN A O 1
ATOM 1483 N N . HIS A 1 197 ? 11.896 -2.647 17.812 1.00 60.62 197 HIS A N 1
ATOM 1484 C CA . HIS A 1 197 ? 12.602 -1.385 18.014 1.00 60.62 197 HIS A CA 1
ATOM 1485 C C . HIS A 1 197 ? 11.783 -0.490 18.960 1.00 60.62 197 HIS A C 1
ATOM 1487 O O . HIS A 1 197 ? 10.594 -0.709 19.146 1.00 60.62 197 HIS A O 1
ATOM 1493 N N . TYR A 1 198 ? 12.436 0.471 19.617 1.00 46.69 198 TYR A N 1
ATOM 1494 C CA . TYR A 1 198 ? 11.865 1.286 20.697 1.00 46.69 198 TYR A CA 1
ATOM 1495 C C . TYR A 1 198 ? 10.471 1.865 20.350 1.00 46.69 198 TYR A C 1
ATOM 1497 O O . TYR A 1 198 ? 10.406 2.817 19.570 1.00 46.69 198 TYR A O 1
ATOM 1505 N N . ARG A 1 199 ? 9.426 1.318 21.009 1.00 47.91 199 ARG A N 1
ATOM 1506 C CA . ARG A 1 199 ? 7.979 1.666 21.067 1.00 47.91 199 ARG A CA 1
ATOM 1507 C C . ARG A 1 199 ? 7.036 0.575 20.564 1.00 47.91 199 ARG A C 1
ATOM 1509 O O . ARG A 1 199 ? 7.052 0.261 19.358 1.00 47.91 199 ARG A O 1
#

Radius of gyration: 16.37 Å; chains: 1; bounding box: 43×32×40 Å

Foldseek 3Di:
DEQVCLQVLVLLVVLVCVVVVVAQEAEYEQNNLLQLLCCLAPVHGDDDPVVCVVVVNGLVDQCSLVLLLVLLVVCLVVVAASLLSSLVSSCPHPRLSSHPSVSCNVSVRYYHYQYDAPPHSSNPHPSHDPVSNVRNNVSSLVVVLVVLLVQADEREAEADPDQPRVVVSSVVSNVVSVVVVRPRYDYYYDYPPPDPDPD